Protein AF-A0A9E5F360-F1 (afdb_monomer_lite)

Structure (mmCIF, N/CA/C/O backbone):
data_AF-A0A9E5F360-F1
#
_entry.id   AF-A0A9E5F360-F1
#
loop_
_atom_site.group_PDB
_atom_site.id
_atom_site.type_symbol
_atom_site.label_atom_id
_atom_site.label_alt_id
_atom_site.label_comp_id
_atom_site.label_asym_id
_atom_site.label_entity_id
_atom_site.label_seq_id
_atom_site.pdbx_PDB_ins_code
_atom_site.Cartn_x
_atom_site.Cartn_y
_atom_site.Cartn_z
_atom_site.occupancy
_atom_site.B_iso_or_equiv
_atom_site.auth_seq_id
_atom_site.auth_comp_id
_atom_site.auth_asym_id
_atom_site.auth_atom_id
_atom_site.pdbx_PDB_model_num
ATOM 1 N N . MET A 1 1 ? 23.341 40.667 51.340 1.00 39.19 1 MET A N 1
ATOM 2 C CA . MET A 1 1 ? 24.262 41.807 51.520 1.00 39.19 1 MET A CA 1
ATOM 3 C C . MET A 1 1 ? 25.641 41.188 51.685 1.00 39.19 1 MET A C 1
ATOM 5 O O . MET A 1 1 ? 25.737 40.253 52.463 1.00 39.19 1 MET A O 1
ATOM 9 N N . GLU A 1 2 ? 26.671 41.536 50.922 1.00 36.34 2 GLU A N 1
ATOM 10 C CA . GLU A 1 2 ? 26.809 42.598 49.909 1.00 36.34 2 GLU A CA 1
ATOM 11 C C . GLU A 1 2 ? 27.461 42.031 48.633 1.00 36.34 2 GLU A C 1
ATOM 13 O O . GLU A 1 2 ? 27.903 40.884 48.618 1.00 36.34 2 GLU A O 1
ATOM 18 N N . GLY A 1 3 ? 27.510 42.817 47.559 1.00 36.62 3 GLY A N 1
ATOM 19 C CA . GLY A 1 3 ? 28.262 42.485 46.348 1.00 36.62 3 GLY A CA 1
ATOM 20 C C . GLY A 1 3 ? 28.886 43.745 45.756 1.00 36.62 3 GLY A C 1
ATOM 21 O O . GLY A 1 3 ? 28.303 44.820 45.869 1.00 36.62 3 GLY A O 1
ATOM 22 N N . LEU A 1 4 ? 30.057 43.612 45.131 1.00 38.16 4 LEU A N 1
ATOM 23 C CA . LEU A 1 4 ? 30.760 44.680 44.409 1.00 38.16 4 LEU A CA 1
ATOM 24 C C . LEU A 1 4 ? 31.548 44.086 43.224 1.00 38.16 4 LEU A C 1
ATOM 26 O O . LEU A 1 4 ? 31.690 42.869 43.117 1.00 38.16 4 LEU A O 1
ATOM 30 N N . CYS A 1 5 ? 31.973 44.932 42.282 1.00 35.75 5 CYS A N 1
ATOM 31 C CA . CYS A 1 5 ? 32.351 44.532 40.919 1.00 35.75 5 CYS A CA 1
ATOM 32 C C . CYS A 1 5 ? 33.451 45.449 40.325 1.00 35.75 5 CYS A C 1
ATOM 34 O O . CYS A 1 5 ? 33.733 46.485 40.921 1.00 35.75 5 CYS A O 1
ATOM 36 N N . HIS A 1 6 ? 33.967 45.112 39.123 1.00 36.78 6 HIS A N 1
ATOM 37 C CA . HIS A 1 6 ? 34.992 45.848 38.330 1.00 36.78 6 HIS A CA 1
ATOM 38 C C . HIS A 1 6 ? 36.409 45.832 38.982 1.00 36.78 6 HIS A C 1
ATOM 40 O O . HIS A 1 6 ? 36.509 45.617 40.182 1.00 36.78 6 HIS A O 1
ATOM 46 N N . GLU A 1 7 ? 37.581 46.012 38.341 1.00 38.59 7 GLU A N 1
ATOM 47 C CA . GLU A 1 7 ? 38.101 46.013 36.942 1.00 38.59 7 GLU A CA 1
ATOM 48 C C . GLU A 1 7 ? 39.662 45.797 37.014 1.00 38.59 7 GLU A C 1
ATOM 50 O O . GLU A 1 7 ? 40.136 45.467 38.097 1.00 38.59 7 GLU A O 1
ATOM 55 N N . ARG A 1 8 ? 40.587 45.905 36.028 1.00 36.78 8 ARG A N 1
ATOM 56 C CA . ARG A 1 8 ? 40.686 46.404 34.624 1.00 36.78 8 ARG A CA 1
ATOM 57 C C . ARG A 1 8 ? 41.775 45.597 33.850 1.00 36.78 8 ARG A C 1
ATOM 59 O O . ARG A 1 8 ? 42.558 44.877 34.458 1.00 36.78 8 ARG A O 1
ATOM 66 N N . VAL A 1 9 ? 41.878 45.754 32.522 1.00 43.94 9 VAL A N 1
ATOM 67 C CA . VAL A 1 9 ? 42.883 45.123 31.614 1.00 43.94 9 VAL A CA 1
ATOM 68 C C . VAL A 1 9 ? 44.170 45.961 31.425 1.00 43.94 9 VAL A C 1
ATOM 70 O O . VAL A 1 9 ? 44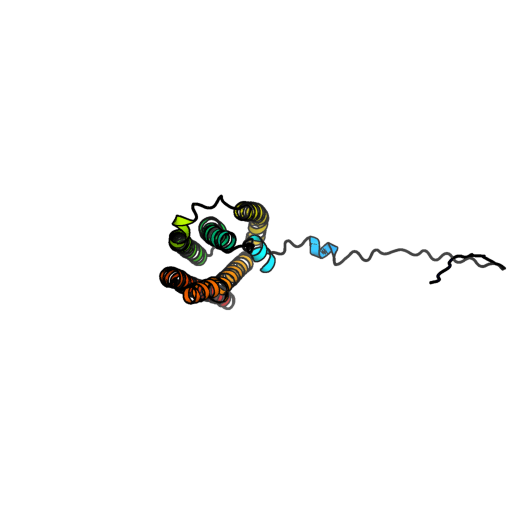.072 47.183 31.339 1.00 43.94 9 VAL A O 1
ATOM 73 N N . VAL A 1 10 ? 45.346 45.329 31.212 1.00 35.81 10 VAL A N 1
ATOM 74 C CA . VAL A 1 10 ? 46.569 45.944 30.607 1.00 35.81 10 VAL A CA 1
ATOM 75 C C . VAL A 1 10 ? 47.311 44.946 29.667 1.00 35.81 10 VAL A C 1
ATOM 77 O O . VAL A 1 10 ? 47.083 43.743 29.752 1.00 35.81 10 VAL A O 1
ATOM 80 N N . ARG A 1 11 ? 48.164 45.433 28.739 1.00 42.78 11 ARG A N 1
ATOM 81 C CA . ARG A 1 11 ? 48.895 44.697 27.660 1.00 42.78 11 ARG A CA 1
ATOM 82 C C . ARG A 1 11 ? 50.438 44.863 27.754 1.00 42.78 11 ARG A C 1
ATOM 84 O O . ARG A 1 11 ? 50.879 45.821 28.381 1.00 42.78 11 ARG A O 1
ATOM 91 N N . GLY A 1 12 ? 51.251 44.057 27.040 1.00 29.92 12 GLY A N 1
ATOM 92 C CA . GLY A 1 12 ? 52.718 44.263 26.891 1.00 29.92 12 GLY A CA 1
ATOM 93 C C . GLY A 1 12 ? 53.439 43.364 25.849 1.00 29.92 12 GLY A C 1
ATOM 94 O O . GLY A 1 12 ? 52.905 42.326 25.481 1.00 29.92 12 GLY A O 1
ATOM 95 N N . PHE A 1 13 ? 54.632 43.773 25.371 1.00 32.84 13 PHE A N 1
ATOM 96 C CA . PHE A 1 13 ? 55.455 43.191 24.266 1.00 32.84 13 PHE A CA 1
ATOM 97 C C . PHE A 1 13 ? 56.987 43.328 24.596 1.00 32.84 13 PHE A C 1
ATOM 99 O O . PHE A 1 13 ? 57.283 43.829 25.676 1.00 32.84 13 PHE A O 1
ATOM 106 N N . TYR A 1 14 ? 58.040 42.962 23.822 1.00 30.91 14 TYR A N 1
ATOM 107 C CA . TYR A 1 14 ? 58.253 42.689 22.373 1.00 30.91 14 TYR A CA 1
ATOM 108 C C . TYR A 1 14 ? 59.604 41.922 22.101 1.00 30.91 14 TYR A C 1
ATOM 110 O O . TYR A 1 14 ? 60.074 41.222 22.987 1.00 30.91 14 TYR A O 1
ATOM 118 N N . PHE A 1 15 ? 60.250 42.148 20.929 1.00 28.70 15 PHE A N 1
ATOM 119 C CA . PHE A 1 15 ? 61.582 41.712 20.389 1.00 28.70 15 PHE A CA 1
ATOM 120 C C . PHE A 1 15 ? 61.615 40.384 19.574 1.00 28.70 15 PHE A C 1
ATOM 122 O O . PHE A 1 15 ? 61.185 39.360 20.080 1.00 28.70 15 PHE A O 1
ATOM 129 N N . LYS A 1 16 ? 61.904 40.357 18.245 1.00 29.70 16 LYS A N 1
ATOM 130 C CA . LYS A 1 16 ? 63.161 40.566 17.434 1.00 29.70 16 LYS A CA 1
ATOM 131 C C . LYS A 1 16 ? 64.112 39.332 17.469 1.00 29.70 16 LYS A C 1
ATOM 133 O O . LYS A 1 16 ? 64.314 38.814 18.552 1.00 29.70 16 LYS A O 1
ATOM 138 N N . THR A 1 17 ? 64.725 38.807 16.383 1.00 33.19 17 THR A N 1
ATOM 139 C CA . THR A 1 17 ? 65.144 39.369 15.061 1.00 33.19 17 THR A CA 1
ATOM 140 C C . THR A 1 17 ? 65.183 38.376 13.857 1.00 33.19 17 THR A C 1
ATOM 142 O O . THR A 1 17 ? 65.598 37.240 14.025 1.00 33.19 17 THR A O 1
ATOM 145 N N . ASN A 1 18 ? 64.929 38.898 12.641 1.00 30.73 18 ASN A N 1
ATOM 146 C CA . ASN A 1 18 ? 65.530 38.633 11.301 1.00 30.73 18 ASN A CA 1
ATOM 147 C C . ASN A 1 18 ? 65.770 37.229 10.656 1.00 30.73 18 ASN A C 1
ATOM 149 O O . ASN A 1 18 ? 66.653 36.485 11.060 1.00 30.73 18 ASN A O 1
ATOM 153 N N . LEU A 1 19 ? 65.198 37.111 9.437 1.00 30.98 19 LEU A N 1
ATOM 154 C CA . LEU A 1 19 ? 65.787 36.648 8.150 1.00 30.98 19 LEU A CA 1
ATOM 155 C C . LEU A 1 19 ? 66.011 35.140 7.860 1.00 30.98 19 LEU A C 1
ATOM 157 O O . LEU A 1 19 ? 67.013 34.571 8.269 1.00 30.98 19 LEU A O 1
ATOM 161 N N . TYR A 1 20 ? 65.187 34.575 6.961 1.00 29.77 20 TYR A N 1
ATOM 162 C CA . TYR A 1 20 ? 65.602 34.010 5.653 1.00 29.77 20 TYR A CA 1
ATOM 163 C C . TYR A 1 20 ? 64.377 33.838 4.725 1.00 29.77 20 TYR A C 1
ATOM 165 O O . TYR A 1 20 ? 63.241 33.832 5.194 1.00 29.77 20 TYR A O 1
ATOM 173 N N . PHE A 1 21 ? 64.595 33.761 3.407 1.00 28.66 21 PHE A N 1
ATOM 174 C CA . PHE A 1 21 ? 63.542 33.734 2.377 1.00 28.66 21 PHE A CA 1
ATOM 175 C C . PHE A 1 21 ? 63.384 32.313 1.809 1.00 28.66 21 PHE A C 1
ATOM 177 O O . PHE A 1 21 ? 64.343 31.780 1.255 1.00 28.66 21 PHE A O 1
ATOM 184 N N . ILE A 1 22 ? 62.191 31.718 1.895 1.00 29.53 22 ILE A N 1
ATOM 185 C CA . ILE A 1 22 ? 61.806 30.536 1.103 1.00 29.53 22 ILE A CA 1
ATOM 186 C C . ILE A 1 22 ? 60.369 30.742 0.626 1.00 29.53 22 ILE A C 1
ATOM 188 O O . ILE A 1 22 ? 59.465 30.928 1.439 1.00 29.53 22 ILE A O 1
ATOM 192 N N . VAL A 1 23 ? 60.159 30.703 -0.689 1.00 31.09 23 VAL A N 1
ATOM 193 C CA . VAL A 1 23 ? 58.823 30.705 -1.293 1.00 31.09 23 VAL A CA 1
ATOM 194 C C . VAL A 1 23 ? 58.418 29.253 -1.520 1.00 31.09 23 VAL A C 1
ATOM 196 O O . VAL A 1 23 ? 58.968 28.596 -2.399 1.00 31.09 23 VAL A O 1
ATOM 199 N N . PHE A 1 24 ? 57.467 28.754 -0.731 1.00 28.64 24 PHE A N 1
ATOM 200 C CA . PHE A 1 24 ? 56.741 27.529 -1.061 1.00 28.64 24 PHE A CA 1
ATOM 201 C C . PHE A 1 24 ? 55.393 27.908 -1.666 1.00 28.64 24 PHE A C 1
ATOM 203 O O . PHE A 1 24 ? 54.522 28.456 -0.992 1.00 28.64 24 PHE A O 1
ATOM 210 N N . GLU A 1 25 ? 55.241 27.623 -2.955 1.00 31.97 25 GLU A N 1
ATOM 211 C CA . GLU A 1 25 ? 53.995 27.799 -3.689 1.00 31.97 25 GLU A CA 1
ATOM 212 C C . GLU A 1 25 ? 52.998 26.718 -3.253 1.00 31.97 25 GLU A C 1
ATOM 214 O O . GLU A 1 25 ? 53.001 25.593 -3.755 1.00 31.97 25 GLU A O 1
ATOM 219 N N . VAL A 1 26 ? 52.157 27.046 -2.267 1.00 32.16 26 VAL A N 1
ATOM 220 C CA . VAL A 1 26 ? 51.068 26.168 -1.821 1.00 32.16 26 VAL A CA 1
ATOM 221 C C . VAL A 1 26 ? 49.987 26.155 -2.899 1.00 32.16 26 VAL A C 1
ATOM 223 O O . VAL A 1 26 ? 49.004 26.892 -2.840 1.00 32.16 26 VAL A O 1
ATOM 226 N N . SER A 1 27 ? 50.181 25.292 -3.895 1.00 30.95 27 SER A N 1
ATOM 227 C CA . SER A 1 27 ? 49.134 24.893 -4.830 1.00 30.95 27 SER A CA 1
ATOM 228 C C . SER A 1 27 ? 48.023 24.195 -4.049 1.00 30.95 27 SER A C 1
ATOM 230 O O . SER A 1 27 ? 48.107 23.001 -3.759 1.00 30.95 27 SER A O 1
ATOM 232 N N . ILE A 1 28 ? 46.983 24.949 -3.688 1.00 35.75 28 ILE A N 1
ATOM 233 C CA . ILE A 1 28 ? 45.750 24.391 -3.137 1.00 35.75 28 ILE A CA 1
ATOM 234 C C . ILE A 1 28 ? 45.084 23.596 -4.260 1.00 35.75 28 ILE A C 1
ATOM 236 O O . ILE A 1 28 ? 44.380 24.156 -5.097 1.00 35.75 28 ILE A O 1
ATOM 240 N N . ILE A 1 29 ? 45.315 22.284 -4.276 1.00 37.38 29 ILE A N 1
ATOM 241 C CA . ILE A 1 29 ? 44.468 21.344 -5.006 1.00 37.38 29 ILE A CA 1
ATOM 242 C C . ILE A 1 29 ? 43.157 21.267 -4.211 1.00 37.38 29 ILE A C 1
ATOM 244 O O . ILE A 1 29 ? 43.184 20.783 -3.077 1.00 37.38 29 ILE A O 1
ATOM 248 N N . PRO A 1 30 ? 42.019 21.759 -4.731 1.00 38.31 30 PRO A N 1
ATOM 249 C CA . PRO A 1 30 ? 40.758 21.649 -4.015 1.00 38.31 30 PRO A CA 1
ATOM 250 C C . PRO A 1 30 ? 40.324 20.180 -3.972 1.00 38.31 30 PRO A C 1
ATOM 252 O O . PRO A 1 30 ? 40.278 19.510 -5.006 1.00 38.31 30 PRO A O 1
ATOM 255 N N . GLU A 1 31 ? 39.960 19.685 -2.788 1.00 40.00 31 GLU A N 1
ATOM 256 C CA . GLU A 1 31 ? 39.485 18.312 -2.549 1.00 40.00 31 GLU A CA 1
ATOM 257 C C . GLU A 1 31 ? 38.049 18.117 -3.091 1.00 40.00 31 GLU A C 1
ATOM 259 O O . GLU A 1 31 ? 37.073 17.912 -2.374 1.00 40.00 31 GLU A O 1
ATOM 264 N N . SER A 1 32 ? 37.924 18.249 -4.411 1.00 45.56 32 SER A N 1
ATOM 265 C CA . SER A 1 32 ? 36.682 18.432 -5.170 1.00 45.56 32 SER A CA 1
ATOM 266 C C . SER A 1 32 ? 36.615 17.424 -6.317 1.00 45.56 32 SER A C 1
ATOM 268 O O . SER A 1 32 ? 36.662 17.759 -7.496 1.00 45.56 32 SER A O 1
ATOM 270 N N . SER A 1 33 ? 36.588 16.128 -5.981 1.00 47.94 33 SER A N 1
ATOM 271 C CA . SER A 1 33 ? 36.443 15.096 -7.020 1.00 47.94 33 SER A CA 1
ATOM 272 C C . SER A 1 33 ? 35.592 13.873 -6.668 1.00 47.94 33 SER A C 1
ATOM 274 O O . SER A 1 33 ? 35.412 13.028 -7.536 1.00 47.94 33 SER A O 1
ATOM 276 N N . GLU A 1 34 ? 34.996 13.769 -5.476 1.00 39.81 34 GLU A N 1
ATOM 277 C CA . GLU A 1 34 ? 34.065 12.662 -5.166 1.00 39.81 34 GLU A CA 1
ATOM 278 C C . GLU A 1 34 ? 32.657 13.138 -4.800 1.00 39.81 34 GLU A C 1
ATOM 280 O O . GLU A 1 34 ? 31.696 12.719 -5.446 1.00 39.81 34 GLU A O 1
ATOM 285 N N . LYS A 1 35 ? 32.511 14.078 -3.854 1.00 36.31 35 LYS A N 1
ATOM 286 C CA . LYS A 1 35 ? 31.186 14.594 -3.451 1.00 36.31 35 LYS A CA 1
ATOM 287 C C . LYS A 1 35 ? 30.398 15.199 -4.622 1.00 36.31 35 LYS A C 1
ATOM 289 O O . LYS A 1 35 ? 29.238 14.847 -4.813 1.00 36.31 35 LYS A O 1
ATOM 294 N N . GLU A 1 36 ? 31.034 16.019 -5.459 1.00 35.66 36 GLU A N 1
ATOM 295 C CA . GLU A 1 36 ? 30.383 16.603 -6.645 1.00 35.66 36 GLU A CA 1
ATOM 296 C C . GLU A 1 36 ? 30.087 15.570 -7.744 1.00 35.66 36 GLU A C 1
ATOM 298 O O . GLU A 1 36 ? 29.076 15.687 -8.437 1.00 35.66 36 GLU A O 1
ATOM 303 N N . LYS A 1 37 ? 30.899 14.506 -7.882 1.00 38.88 37 LYS A N 1
ATOM 304 C CA . LYS A 1 37 ? 30.611 13.431 -8.851 1.00 38.88 37 LYS A CA 1
ATOM 305 C C . LYS A 1 37 ? 29.320 12.686 -8.505 1.00 38.88 37 LYS A C 1
ATOM 307 O O . LYS A 1 37 ? 28.631 12.237 -9.419 1.00 38.88 37 LYS A O 1
ATOM 312 N N . ASN A 1 38 ? 28.964 12.578 -7.222 1.00 37.50 38 ASN A N 1
ATOM 313 C CA . ASN A 1 38 ? 27.750 11.869 -6.814 1.00 37.50 38 ASN A CA 1
ATOM 314 C C . ASN A 1 38 ? 26.470 12.728 -6.899 1.00 37.50 38 ASN A C 1
ATOM 316 O O . ASN A 1 38 ? 25.383 12.166 -6.963 1.00 37.50 38 ASN A O 1
ATOM 320 N N . MET A 1 39 ? 26.574 14.061 -7.002 1.00 32.62 39 MET A N 1
ATOM 321 C CA . MET A 1 39 ? 25.417 14.954 -7.222 1.00 32.62 39 MET A CA 1
ATOM 322 C C . MET A 1 39 ? 24.808 14.857 -8.634 1.00 32.62 39 MET A C 1
ATOM 324 O O . MET A 1 39 ? 23.687 15.312 -8.843 1.00 32.62 39 MET A O 1
ATOM 328 N N . ASN A 1 40 ? 25.513 14.253 -9.599 1.00 40.47 40 ASN A N 1
ATOM 329 C CA . ASN A 1 40 ? 25.037 14.075 -10.978 1.00 40.47 40 ASN A CA 1
ATOM 330 C C . ASN A 1 40 ? 24.420 12.692 -11.262 1.00 40.47 40 ASN A C 1
ATOM 332 O O . ASN A 1 40 ? 24.053 12.406 -12.404 1.00 40.47 40 ASN A O 1
ATOM 336 N N . ARG A 1 41 ? 24.267 11.828 -10.249 1.00 44.47 41 ARG A N 1
ATOM 337 C CA . ARG A 1 41 ? 23.498 10.583 -10.375 1.00 44.47 41 ARG A CA 1
ATOM 338 C C . ARG A 1 41 ? 22.066 10.851 -9.914 1.00 44.47 41 ARG A C 1
ATOM 340 O O . ARG A 1 41 ? 21.839 11.162 -8.750 1.00 44.47 41 ARG A O 1
ATOM 347 N N . CYS A 1 42 ? 21.094 10.736 -10.817 1.00 45.19 42 CYS A N 1
ATOM 348 C CA . CYS A 1 42 ? 19.681 10.795 -10.442 1.00 45.19 42 CYS A CA 1
ATOM 349 C C . CYS A 1 42 ? 19.307 9.460 -9.782 1.00 45.19 42 CYS A C 1
ATOM 351 O O . CYS A 1 42 ? 18.874 8.528 -10.449 1.00 45.19 42 CYS A O 1
ATOM 353 N N . GLU A 1 43 ? 19.580 9.321 -8.488 1.00 55.91 43 GLU A N 1
ATOM 354 C CA . GLU A 1 43 ? 19.388 8.067 -7.762 1.00 55.91 43 GLU A CA 1
ATOM 355 C C . GLU A 1 43 ? 18.041 8.069 -7.031 1.00 55.91 43 GLU A C 1
ATOM 357 O O . GLU A 1 43 ? 17.870 8.713 -5.999 1.00 55.91 43 GLU A O 1
ATOM 362 N N . ILE A 1 44 ? 17.062 7.340 -7.577 1.00 59.62 44 ILE A N 1
ATOM 363 C CA . ILE A 1 44 ? 15.808 7.063 -6.871 1.00 59.62 44 ILE A CA 1
ATOM 364 C C . ILE A 1 44 ? 16.085 5.991 -5.807 1.00 59.62 44 ILE A C 1
ATOM 366 O O . ILE A 1 44 ? 16.229 4.803 -6.111 1.00 59.62 44 ILE A O 1
ATOM 370 N N . THR A 1 45 ? 16.159 6.417 -4.546 1.00 69.38 45 THR A N 1
ATOM 371 C CA . THR A 1 45 ? 16.197 5.512 -3.388 1.00 69.38 45 THR A CA 1
ATOM 372 C C . THR A 1 45 ? 14.778 5.128 -2.955 1.00 69.38 45 THR A C 1
ATOM 374 O O . THR A 1 45 ? 13.815 5.815 -3.295 1.00 69.38 45 THR A O 1
ATOM 377 N N . GLU A 1 46 ? 14.627 4.039 -2.195 1.00 70.44 46 GLU A N 1
ATOM 378 C CA . GLU A 1 46 ? 13.316 3.653 -1.643 1.00 70.44 46 GLU A CA 1
ATOM 379 C C . GLU A 1 46 ? 12.788 4.687 -0.645 1.00 70.44 46 GLU A C 1
ATOM 381 O O . GLU A 1 46 ? 11.597 4.971 -0.664 1.00 70.44 46 GLU A O 1
ATOM 386 N N . ASP A 1 47 ? 13.659 5.327 0.142 1.00 65.12 47 ASP A N 1
ATOM 387 C CA . ASP A 1 47 ? 13.270 6.463 0.982 1.00 65.12 47 ASP A CA 1
ATOM 388 C C . ASP A 1 47 ? 12.910 7.705 0.155 1.00 65.12 47 ASP A C 1
ATOM 390 O O . ASP A 1 47 ? 12.012 8.437 0.544 1.00 65.12 47 ASP A O 1
ATOM 394 N N . THR A 1 48 ? 13.530 7.946 -1.006 1.00 62.88 48 THR A N 1
ATOM 395 C CA . THR A 1 48 ? 13.153 9.075 -1.882 1.00 62.88 48 THR A CA 1
ATOM 396 C C . THR A 1 48 ? 11.767 8.879 -2.488 1.00 62.88 48 THR A C 1
ATOM 398 O O . THR A 1 48 ? 11.011 9.842 -2.563 1.00 62.88 48 THR A O 1
ATOM 401 N N . ILE A 1 49 ? 11.422 7.651 -2.898 1.00 63.59 49 ILE A N 1
ATOM 402 C CA . ILE A 1 49 ? 10.045 7.313 -3.277 1.00 63.59 49 ILE A CA 1
ATOM 403 C C . ILE A 1 49 ? 9.157 7.489 -2.039 1.00 63.59 49 ILE A C 1
ATOM 405 O O . ILE A 1 49 ? 8.309 8.371 -2.040 1.00 63.59 49 ILE A O 1
ATOM 409 N N . TYR A 1 50 ? 9.394 6.730 -0.964 1.00 63.75 50 TYR A N 1
ATOM 410 C CA . TYR A 1 50 ? 8.550 6.724 0.237 1.00 63.75 50 TYR A CA 1
ATOM 411 C C . TYR A 1 50 ? 8.289 8.133 0.793 1.00 63.75 50 TYR A C 1
ATOM 413 O O . TYR A 1 50 ? 7.139 8.474 1.009 1.00 63.75 50 TYR A O 1
ATOM 421 N N . GLN A 1 51 ? 9.294 9.003 0.937 1.00 57.25 51 GLN A N 1
ATOM 422 C CA . GLN A 1 51 ? 9.116 10.378 1.442 1.00 57.25 51 GLN A CA 1
ATOM 423 C C . GLN A 1 51 ? 8.302 11.295 0.510 1.00 57.25 51 GLN A C 1
ATOM 425 O O . GLN A 1 51 ? 7.816 12.332 0.951 1.00 57.25 51 GLN A O 1
ATOM 430 N N . CYS A 1 52 ? 8.148 10.938 -0.766 1.00 53.75 52 CYS A N 1
ATOM 431 C CA . CYS A 1 52 ? 7.311 11.678 -1.711 1.00 53.75 52 CYS A CA 1
ATOM 432 C C . CYS A 1 52 ? 5.857 11.170 -1.769 1.00 53.75 52 CYS A C 1
ATOM 434 O O . CYS A 1 52 ? 5.018 11.883 -2.315 1.00 53.75 52 CYS A O 1
ATOM 436 N N . PHE A 1 53 ? 5.566 9.982 -1.221 1.00 50.75 53 PHE A N 1
ATOM 437 C CA . PHE A 1 53 ? 4.213 9.411 -1.132 1.00 50.75 53 PHE A CA 1
ATOM 438 C C . PHE A 1 53 ? 3.666 9.442 0.311 1.00 50.75 53 PHE A C 1
ATOM 440 O O . PHE A 1 53 ? 2.553 9.899 0.541 1.00 50.75 53 PHE A O 1
ATOM 447 N N . ALA A 1 54 ? 4.484 9.103 1.310 1.00 48.06 54 ALA A N 1
ATOM 448 C CA . ALA A 1 54 ? 4.161 9.115 2.740 1.00 48.06 54 ALA A CA 1
ATOM 449 C C . ALA A 1 54 ? 4.173 10.529 3.368 1.00 48.06 54 ALA A C 1
ATOM 451 O O . ALA A 1 54 ? 4.695 10.731 4.465 1.00 48.06 54 ALA A O 1
ATOM 452 N N . ALA A 1 55 ? 3.583 11.515 2.683 1.00 46.34 55 ALA A N 1
ATOM 453 C CA . ALA A 1 55 ? 3.405 12.883 3.186 1.00 46.34 55 ALA A CA 1
ATOM 454 C C . ALA A 1 55 ? 2.392 12.982 4.353 1.00 46.34 55 ALA A C 1
ATOM 456 O O . ALA A 1 55 ? 2.230 14.048 4.943 1.00 46.34 55 ALA A O 1
ATOM 457 N N . ALA A 1 56 ? 1.736 11.868 4.696 1.00 44.28 56 ALA A N 1
ATOM 458 C CA . ALA A 1 56 ? 0.817 11.705 5.816 1.00 44.28 56 ALA A CA 1
ATOM 459 C C . ALA A 1 56 ? 1.433 12.149 7.155 1.00 44.28 56 ALA A C 1
ATOM 461 O O . ALA A 1 56 ? 2.249 11.439 7.755 1.00 44.28 56 ALA A O 1
ATOM 462 N N . SER A 1 57 ? 1.018 13.317 7.647 1.00 39.56 57 SER A N 1
ATOM 463 C CA . SER A 1 57 ? 1.458 13.843 8.938 1.00 39.56 57 SER A CA 1
ATOM 464 C C . SER A 1 57 ? 0.473 13.492 10.061 1.00 39.56 57 SER A C 1
ATOM 466 O O . SER A 1 57 ? -0.740 13.391 9.858 1.00 39.56 57 SER A O 1
ATOM 468 N N . SER A 1 58 ? 1.001 13.281 11.269 1.00 36.16 58 SER A N 1
ATOM 469 C CA . SER A 1 58 ? 0.195 13.069 12.472 1.00 36.16 58 SER A CA 1
ATOM 470 C C . SER A 1 58 ? -0.333 14.407 12.997 1.00 36.16 58 SER A C 1
ATOM 472 O O . SER A 1 58 ? 0.454 15.254 13.433 1.00 36.16 58 SER A O 1
ATOM 474 N N . GLY A 1 59 ? -1.657 14.576 12.979 1.00 41.09 59 GLY A N 1
ATOM 475 C CA . GLY A 1 59 ? -2.348 15.724 13.568 1.00 41.09 59 GLY A CA 1
ATOM 476 C C . GLY A 1 59 ? -2.145 15.851 15.084 1.00 41.09 59 GLY A C 1
ATOM 477 O O . GLY A 1 59 ? -1.623 14.952 15.744 1.00 41.09 59 GLY A O 1
ATOM 478 N N . LYS A 1 60 ? -2.565 16.983 15.660 1.00 40.03 60 LYS A N 1
ATOM 479 C CA . LYS A 1 60 ? -2.469 17.254 17.109 1.00 40.03 60 LYS A CA 1
ATOM 480 C C . LYS A 1 60 ? -3.695 16.762 17.884 1.00 40.03 60 LYS A C 1
ATOM 482 O O . LYS A 1 60 ? -3.681 16.769 19.113 1.00 40.03 60 LYS A O 1
ATOM 487 N N . THR A 1 61 ? -4.751 16.364 17.180 1.00 41.12 61 THR A N 1
ATOM 488 C CA . THR A 1 61 ? -6.043 15.927 17.718 1.00 41.12 61 THR A CA 1
ATOM 489 C C . THR A 1 61 ? -6.599 14.756 16.907 1.00 41.12 61 THR A C 1
ATOM 491 O O . THR A 1 61 ? -6.344 14.658 15.709 1.00 41.12 61 THR A O 1
ATOM 494 N N . GLN A 1 62 ? -7.417 13.900 17.532 1.00 42.16 62 GLN A N 1
ATOM 495 C CA . GLN A 1 62 ? -8.027 12.727 16.882 1.00 42.16 62 GLN A CA 1
ATOM 496 C C . GLN A 1 62 ? -8.760 13.064 15.567 1.00 42.16 62 GLN A C 1
ATOM 498 O O . GLN A 1 62 ? -8.688 12.283 14.625 1.00 42.16 62 GLN A O 1
ATOM 503 N N . GLY A 1 63 ? -9.421 14.227 15.469 1.00 38.88 63 GLY A N 1
ATOM 504 C CA . GLY A 1 63 ? -10.125 14.663 14.253 1.00 38.88 63 GLY A CA 1
ATOM 505 C C . GLY A 1 63 ? -9.198 15.075 13.099 1.00 38.88 63 GLY A C 1
ATOM 506 O O . GLY A 1 63 ? -9.502 14.816 11.934 1.00 38.88 63 GLY A O 1
ATOM 507 N N . GLU A 1 64 ? -8.036 15.660 13.406 1.00 47.94 64 GLU A N 1
ATOM 508 C CA . GLU A 1 64 ? -6.987 15.920 12.409 1.00 47.94 64 GLU A CA 1
ATOM 509 C C . GLU A 1 64 ? -6.345 14.602 11.945 1.00 47.94 64 GLU A C 1
ATOM 511 O O . GLU A 1 64 ? -6.066 14.440 10.760 1.00 47.94 64 GLU A O 1
ATOM 516 N N . THR A 1 65 ? -6.168 13.626 12.844 1.00 50.66 65 THR A N 1
ATOM 517 C CA . THR A 1 65 ? -5.651 12.295 12.485 1.00 50.66 65 THR A CA 1
ATOM 518 C C . THR A 1 65 ? -6.651 11.507 11.628 1.00 50.66 65 THR A C 1
ATOM 520 O O . THR A 1 65 ? -6.274 10.980 10.588 1.00 50.66 65 THR A O 1
ATOM 523 N N . ALA A 1 66 ? -7.938 11.506 11.995 1.00 47.91 66 ALA A N 1
ATOM 524 C CA . ALA A 1 66 ? -9.038 10.924 11.216 1.00 47.91 66 ALA A CA 1
ATOM 525 C C . ALA A 1 66 ? -9.147 11.516 9.798 1.00 47.91 66 ALA A C 1
ATOM 527 O O . ALA A 1 66 ? -9.346 10.789 8.824 1.00 47.91 66 ALA A O 1
ATOM 528 N N . THR A 1 67 ? -8.971 12.837 9.684 1.00 52.53 67 THR A N 1
ATOM 529 C CA . THR A 1 67 ? -8.874 13.539 8.395 1.00 52.53 67 THR A CA 1
ATOM 530 C C . THR A 1 67 ? -7.682 13.034 7.582 1.00 52.53 67 THR A C 1
ATOM 532 O O . THR A 1 67 ? -7.844 12.725 6.404 1.00 52.53 67 THR A O 1
ATOM 535 N N . SER A 1 68 ? -6.513 12.905 8.220 1.00 62.22 68 SER A N 1
ATOM 536 C CA . SER A 1 68 ? -5.275 12.435 7.587 1.00 62.22 68 SER A CA 1
ATOM 537 C C . SER A 1 68 ? -5.460 11.065 6.921 1.00 62.22 68 SER A C 1
ATOM 539 O O . SER A 1 68 ? -5.083 10.915 5.766 1.00 62.22 68 SER A O 1
ATOM 541 N N . PHE A 1 69 ? -6.124 10.096 7.567 1.00 64.94 69 PHE A N 1
ATOM 542 C CA . PHE A 1 69 ? -6.318 8.763 6.971 1.00 64.94 69 PHE A CA 1
ATOM 543 C C . PHE A 1 69 ? -7.232 8.761 5.749 1.00 64.94 69 PHE A C 1
ATOM 545 O O . PHE A 1 69 ? -6.890 8.149 4.748 1.00 64.94 69 PHE A O 1
ATOM 552 N N . VAL A 1 70 ? -8.358 9.479 5.768 1.00 64.38 70 VAL A N 1
ATOM 553 C CA . VAL A 1 70 ? -9.222 9.548 4.575 1.00 64.38 70 VAL A CA 1
ATOM 554 C C . VAL A 1 70 ? -8.506 10.249 3.411 1.00 64.38 70 VAL A C 1
ATOM 556 O O . VAL A 1 70 ? -8.664 9.819 2.269 1.00 64.38 70 VAL A O 1
ATOM 559 N N . ASP A 1 71 ? -7.698 11.279 3.684 1.00 66.62 71 ASP A N 1
ATOM 560 C CA . ASP A 1 71 ? -6.861 11.932 2.667 1.00 66.62 71 ASP A CA 1
ATOM 561 C C . ASP A 1 71 ? -5.700 11.020 2.192 1.00 66.62 71 ASP A C 1
ATOM 563 O O . ASP A 1 71 ? -5.323 11.105 1.023 1.00 66.62 71 ASP A O 1
ATOM 567 N N . VAL A 1 72 ? -5.181 10.107 3.031 1.00 73.50 72 VAL A N 1
ATOM 568 C CA . VAL A 1 72 ? -4.218 9.050 2.643 1.00 73.50 72 VAL A CA 1
ATOM 569 C C . VAL A 1 72 ? -4.872 8.014 1.740 1.00 73.50 72 VAL A C 1
ATOM 571 O O . VAL A 1 72 ? -4.421 7.856 0.613 1.00 73.50 72 VAL A O 1
ATOM 574 N N . GLU A 1 73 ? -5.978 7.392 2.150 1.00 79.38 73 GLU A N 1
ATOM 575 C CA . GLU A 1 73 ? -6.703 6.423 1.315 1.00 79.38 73 GLU A CA 1
ATOM 576 C C . GLU A 1 73 ? -7.056 7.010 -0.063 1.00 79.38 73 GLU A C 1
ATOM 578 O O . GLU A 1 73 ? -6.958 6.344 -1.098 1.00 79.38 73 GLU A O 1
ATOM 583 N N . GLU A 1 74 ? -7.449 8.291 -0.106 1.00 76.00 74 GLU A N 1
ATOM 584 C CA . GLU A 1 74 ? -7.689 9.014 -1.358 1.00 76.00 74 GLU A CA 1
ATOM 585 C C . GLU A 1 74 ? -6.417 9.329 -2.144 1.00 76.00 74 GLU A C 1
ATOM 587 O O . GLU A 1 74 ? -6.444 9.259 -3.374 1.00 76.00 74 GLU A O 1
ATOM 592 N N . TYR A 1 75 ? -5.299 9.620 -1.486 1.00 77.50 75 TYR A N 1
ATOM 593 C CA . TYR A 1 75 ? -4.005 9.747 -2.149 1.00 77.50 75 TYR A CA 1
ATOM 594 C C . TYR A 1 75 ? -3.542 8.420 -2.770 1.00 77.50 75 TYR A C 1
ATOM 596 O O . TYR A 1 75 ? -3.071 8.394 -3.910 1.00 77.50 75 TYR A O 1
ATOM 604 N N . GLU A 1 76 ? -3.731 7.306 -2.074 1.00 83.25 76 GLU A N 1
ATOM 605 C CA . GLU A 1 76 ? -3.302 5.981 -2.512 1.00 83.25 76 GLU A CA 1
ATOM 606 C C . GLU A 1 76 ? -4.141 5.521 -3.724 1.00 83.25 76 GLU A C 1
ATOM 608 O O . GLU A 1 76 ? -3.573 5.195 -4.777 1.00 83.25 76 GLU A O 1
ATOM 613 N N . ASN A 1 77 ? -5.483 5.633 -3.658 1.00 82.12 77 ASN A N 1
ATOM 614 C CA . ASN A 1 77 ? -6.356 5.260 -4.784 1.00 82.12 77 ASN A CA 1
ATOM 615 C C . ASN A 1 77 ? -6.342 6.225 -5.977 1.00 82.12 77 ASN A C 1
ATOM 617 O O . ASN A 1 77 ? -6.525 5.781 -7.115 1.00 82.12 77 ASN A O 1
ATOM 621 N N . GLN A 1 78 ? -6.137 7.530 -5.763 1.00 79.50 78 GLN A N 1
ATOM 622 C CA . GLN A 1 78 ? -6.159 8.516 -6.854 1.00 79.50 78 GLN A CA 1
ATOM 623 C C . GLN A 1 78 ? -4.768 8.821 -7.422 1.00 79.50 78 GLN A C 1
ATOM 625 O O . GLN A 1 78 ? -4.683 9.310 -8.553 1.00 79.50 78 GLN A O 1
ATOM 630 N N . VAL A 1 79 ? -3.689 8.557 -6.672 1.00 81.38 79 VAL A N 1
ATOM 631 C CA . VAL A 1 79 ? -2.349 9.071 -6.990 1.00 81.38 79 VAL A CA 1
ATOM 632 C C . VAL A 1 79 ? -1.250 8.007 -6.924 1.00 81.38 79 VAL A C 1
ATOM 634 O O . VAL A 1 79 ? -0.659 7.730 -7.971 1.00 81.38 79 VAL A O 1
ATOM 637 N N . MET A 1 80 ? -0.963 7.401 -5.761 1.00 85.62 80 MET A N 1
ATOM 638 C CA . MET A 1 80 ? 0.203 6.507 -5.621 1.00 85.62 80 MET A CA 1
ATOM 639 C C . MET A 1 80 ? 0.094 5.278 -6.521 1.00 85.62 80 MET A C 1
ATOM 641 O O . MET A 1 80 ? 0.921 5.076 -7.416 1.00 85.62 80 MET A O 1
ATOM 645 N N . TYR A 1 81 ? -0.943 4.469 -6.324 1.00 92.56 81 TYR A N 1
ATOM 646 C CA . TYR A 1 81 ? -1.082 3.214 -7.046 1.00 92.56 81 TYR A CA 1
ATOM 647 C C . TYR A 1 81 ? -1.401 3.382 -8.544 1.00 92.56 81 TYR A C 1
ATOM 649 O O . TYR A 1 81 ? -0.836 2.638 -9.358 1.00 92.56 81 TYR A O 1
ATOM 657 N N . PRO A 1 82 ? -2.174 4.396 -8.983 1.00 91.88 82 PRO A N 1
ATOM 658 C CA . PRO A 1 82 ? -2.252 4.762 -10.398 1.00 91.88 82 PRO A CA 1
ATOM 659 C C . PRO A 1 82 ? -0.897 5.142 -11.028 1.00 91.88 82 PRO A C 1
ATOM 661 O O . PRO A 1 82 ? -0.616 4.729 -12.157 1.00 91.88 82 PRO A O 1
ATOM 664 N N . GLU A 1 83 ? -0.025 5.870 -10.321 1.00 88.38 83 GLU A N 1
ATOM 665 C CA . GLU A 1 83 ? 1.310 6.246 -10.816 1.00 88.38 83 GLU A CA 1
ATOM 666 C C . GLU A 1 83 ? 2.273 5.040 -10.837 1.00 88.38 83 GLU A C 1
ATOM 668 O O . GLU A 1 83 ? 2.965 4.825 -11.838 1.00 88.38 83 GLU A O 1
ATOM 673 N N . PHE A 1 84 ? 2.265 4.183 -9.810 1.00 92.69 84 PHE A N 1
ATOM 674 C CA . PHE A 1 84 ? 3.016 2.918 -9.814 1.00 92.69 84 PHE A CA 1
ATOM 675 C C . PHE A 1 84 ? 2.548 1.983 -10.942 1.00 92.69 84 PHE A C 1
ATOM 677 O O . PHE A 1 84 ? 3.373 1.380 -11.639 1.00 92.69 84 PHE A O 1
ATOM 684 N N . SER A 1 85 ? 1.238 1.924 -11.215 1.00 95.06 85 SER A N 1
ATOM 685 C CA . SER A 1 85 ? 0.693 1.233 -12.390 1.00 95.06 85 SER A CA 1
ATOM 686 C C . SER A 1 85 ? 1.202 1.847 -13.695 1.00 95.06 85 SER A C 1
ATOM 688 O O . SER A 1 85 ? 1.654 1.118 -14.583 1.00 95.06 85 SER A O 1
ATOM 690 N N . ARG A 1 86 ? 1.216 3.183 -13.814 1.00 93.25 86 ARG A N 1
ATOM 691 C CA . ARG A 1 86 ? 1.763 3.899 -14.980 1.00 93.25 86 ARG A CA 1
ATOM 692 C C . ARG A 1 86 ? 3.225 3.527 -15.238 1.00 93.25 86 ARG A C 1
ATOM 694 O O . ARG A 1 86 ? 3.589 3.303 -16.398 1.00 93.25 86 ARG A O 1
ATOM 701 N N . TRP A 1 87 ? 4.052 3.442 -14.194 1.00 91.19 87 TRP A N 1
ATOM 702 C CA . TRP A 1 87 ? 5.442 2.987 -14.309 1.00 91.19 87 TRP A CA 1
ATOM 703 C C . TRP A 1 87 ? 5.496 1.528 -14.762 1.00 91.19 87 TRP A C 1
ATOM 705 O O . TRP A 1 87 ? 6.149 1.229 -15.760 1.00 91.19 87 TRP A O 1
ATOM 715 N N . ALA A 1 88 ? 4.754 0.630 -14.109 1.00 94.62 88 ALA A N 1
ATOM 716 C CA . ALA A 1 88 ? 4.750 -0.794 -14.441 1.00 94.62 88 ALA A CA 1
ATOM 717 C C . ALA A 1 88 ? 4.280 -1.070 -15.885 1.00 94.62 88 ALA A C 1
ATOM 719 O O . ALA A 1 88 ? 4.865 -1.922 -16.555 1.00 94.62 88 ALA A O 1
ATOM 720 N N . ARG A 1 89 ? 3.309 -0.311 -16.425 1.00 94.75 89 ARG A N 1
ATOM 721 C CA . ARG A 1 89 ? 2.913 -0.407 -17.849 1.00 94.75 89 ARG A CA 1
ATOM 722 C C . ARG A 1 89 ? 4.022 0.061 -18.785 1.00 94.75 89 ARG A C 1
ATOM 724 O O . ARG A 1 89 ? 4.353 -0.669 -19.716 1.00 94.75 89 ARG A O 1
ATOM 731 N N . LYS A 1 90 ? 4.618 1.236 -18.540 1.00 93.06 90 LYS A N 1
ATOM 732 C CA . LYS A 1 90 ? 5.731 1.756 -19.360 1.00 93.06 90 LYS A CA 1
ATOM 733 C C . LYS A 1 90 ? 6.969 0.845 -19.325 1.00 93.06 90 LYS A C 1
ATOM 735 O O . LYS A 1 90 ? 7.655 0.736 -20.332 1.00 93.06 90 LYS A O 1
ATOM 740 N N . ALA A 1 91 ? 7.220 0.175 -18.201 1.00 91.50 91 ALA A N 1
ATOM 741 C CA . ALA A 1 91 ? 8.321 -0.769 -18.013 1.00 91.50 91 ALA A CA 1
ATOM 742 C C . ALA A 1 91 ? 8.054 -2.192 -18.549 1.00 91.50 91 ALA A C 1
ATOM 744 O O . ALA A 1 91 ? 8.931 -3.045 -18.450 1.00 91.50 91 ALA A O 1
ATOM 745 N N . GLY A 1 92 ? 6.871 -2.471 -19.113 1.00 94.56 92 GLY A N 1
ATOM 746 C CA . GLY A 1 92 ? 6.554 -3.775 -19.710 1.00 94.56 92 GLY A CA 1
ATOM 747 C C . GLY A 1 92 ? 6.063 -4.852 -18.732 1.00 94.56 92 GLY A C 1
ATOM 748 O O . GLY A 1 92 ? 6.053 -6.029 -19.086 1.00 94.56 92 GLY A O 1
ATOM 749 N N . TYR A 1 93 ? 5.607 -4.476 -17.532 1.00 96.06 93 TYR A N 1
ATOM 750 C CA . TYR A 1 93 ? 5.095 -5.385 -16.496 1.00 96.06 93 TYR A CA 1
ATOM 751 C C . TYR A 1 93 ? 3.562 -5.264 -16.311 1.00 96.06 93 TYR A C 1
ATOM 753 O O . TYR A 1 93 ? 3.099 -4.814 -15.257 1.00 96.06 93 TYR A O 1
ATOM 761 N N . PRO A 1 94 ? 2.728 -5.675 -17.292 1.00 96.44 94 PRO A N 1
ATOM 762 C CA . PRO A 1 94 ? 1.279 -5.442 -17.263 1.00 96.44 94 PRO A CA 1
ATOM 763 C C . PRO A 1 94 ? 0.582 -6.068 -16.048 1.00 96.44 94 PRO A C 1
ATOM 765 O O . PRO A 1 94 ? -0.253 -5.413 -15.437 1.00 96.44 94 PRO A O 1
ATOM 768 N N . LYS A 1 95 ? 0.992 -7.271 -15.620 1.00 97.38 95 LYS A N 1
ATOM 769 C CA . LYS A 1 95 ? 0.428 -7.940 -14.431 1.00 97.38 95 LYS A CA 1
ATOM 770 C C . LYS A 1 95 ? 0.696 -7.185 -13.123 1.00 97.38 95 LYS A C 1
ATOM 772 O O . LYS A 1 95 ? -0.144 -7.191 -12.233 1.00 97.38 95 LYS A O 1
ATOM 777 N N . ILE A 1 96 ? 1.851 -6.524 -13.006 1.00 98.06 96 ILE A N 1
ATOM 778 C CA . ILE A 1 96 ? 2.186 -5.700 -11.832 1.00 98.06 96 ILE A CA 1
ATOM 779 C C . ILE A 1 96 ? 1.383 -4.391 -11.883 1.00 98.06 96 ILE A C 1
ATOM 781 O O . ILE A 1 96 ? 0.858 -3.941 -10.870 1.00 98.06 96 ILE A O 1
ATOM 785 N N . ALA A 1 97 ? 1.188 -3.826 -13.077 1.00 97.69 97 ALA A N 1
ATOM 786 C CA . ALA A 1 97 ? 0.319 -2.669 -13.269 1.00 97.69 97 ALA A CA 1
ATOM 787 C C . ALA A 1 97 ? -1.173 -2.952 -13.010 1.00 97.69 97 ALA A C 1
ATOM 789 O O . ALA A 1 97 ? -1.913 -2.054 -12.603 1.00 97.69 97 ALA A O 1
ATOM 790 N N . GLU A 1 98 ? -1.627 -4.173 -13.286 1.00 98.00 98 GLU A N 1
ATOM 791 C CA . GLU A 1 98 ? -2.969 -4.657 -12.957 1.00 98.00 98 GLU A CA 1
ATOM 792 C C . GLU A 1 98 ? -3.132 -4.865 -11.451 1.00 98.00 98 GLU A C 1
ATOM 794 O O . GLU A 1 98 ? -4.154 -4.452 -10.915 1.00 98.00 98 GLU A O 1
ATOM 799 N N . LEU A 1 99 ? -2.113 -5.392 -10.759 1.00 98.50 99 LEU A N 1
ATOM 800 C CA . LEU A 1 99 ? -2.113 -5.474 -9.296 1.00 98.50 99 LEU A CA 1
ATOM 801 C C . LEU A 1 99 ? -2.211 -4.085 -8.646 1.00 98.50 99 LEU A C 1
ATOM 803 O O . LEU A 1 99 ? -3.095 -3.881 -7.824 1.00 98.50 99 LEU A O 1
ATOM 807 N N . PHE A 1 100 ? -1.386 -3.115 -9.056 1.00 98.19 100 PHE A N 1
ATOM 808 C CA . PHE A 1 100 ? -1.471 -1.754 -8.508 1.00 98.19 100 PHE A CA 1
ATOM 809 C C . PHE A 1 100 ? -2.857 -1.112 -8.733 1.00 98.19 100 PHE A C 1
ATOM 811 O O . PHE A 1 100 ? -3.389 -0.490 -7.825 1.00 98.19 100 PHE A O 1
ATOM 818 N N . LEU A 1 101 ? -3.501 -1.297 -9.896 1.00 97.00 101 LEU A N 1
ATOM 819 C CA . LEU A 1 101 ? -4.869 -0.779 -10.108 1.00 97.00 101 LEU A CA 1
ATOM 820 C C . LEU A 1 101 ? -5.964 -1.576 -9.389 1.00 97.00 101 LEU A C 1
ATOM 822 O O . LEU A 1 101 ? -7.046 -1.032 -9.180 1.00 97.00 101 LEU A O 1
ATOM 826 N N . LYS A 1 102 ? -5.716 -2.845 -9.049 1.00 97.94 102 LYS A N 1
ATOM 827 C CA . LYS A 1 102 ? -6.614 -3.634 -8.199 1.00 97.94 102 LYS A CA 1
ATOM 828 C C . LYS A 1 102 ? -6.605 -3.067 -6.779 1.00 97.94 102 LYS A C 1
ATOM 830 O O . LYS A 1 102 ? -7.667 -2.731 -6.277 1.00 97.94 102 LYS A O 1
ATOM 835 N N . VAL A 1 103 ? -5.411 -2.893 -6.216 1.00 97.38 103 VAL A N 1
ATOM 836 C CA . VAL A 1 103 ? -5.175 -2.371 -4.861 1.00 97.38 103 VAL A CA 1
ATOM 837 C C . VAL A 1 103 ? -5.709 -0.933 -4.731 1.00 97.38 103 VAL A C 1
ATOM 839 O O . VAL A 1 103 ? -6.610 -0.703 -3.936 1.00 97.38 103 VAL A O 1
ATOM 842 N N . ALA A 1 104 ? -5.437 -0.048 -5.703 1.00 92.12 104 ALA A N 1
ATOM 843 C CA . ALA A 1 104 ? -6.129 1.251 -5.823 1.00 92.12 104 ALA A CA 1
ATOM 844 C C . ALA A 1 104 ? -7.677 1.163 -5.841 1.00 92.12 104 ALA A C 1
ATOM 846 O O . ALA A 1 104 ? -8.377 2.119 -5.515 1.00 92.12 104 ALA A O 1
ATOM 847 N N . GLY A 1 105 ? -8.254 0.044 -6.281 1.00 88.19 105 GLY A N 1
ATOM 848 C CA . GLY A 1 105 ? -9.696 -0.195 -6.229 1.00 88.19 105 GLY A CA 1
ATOM 849 C C . GLY A 1 105 ? -10.218 -0.554 -4.833 1.00 88.19 105 GLY A C 1
ATOM 850 O O . GLY A 1 105 ? -11.407 -0.350 -4.582 1.00 88.19 105 GLY A O 1
ATOM 851 N N . GLU A 1 106 ? -9.354 -1.057 -3.952 1.00 93.25 106 GLU A N 1
ATOM 852 C CA . GLU A 1 106 ? -9.633 -1.498 -2.583 1.00 93.25 106 GLU A CA 1
ATOM 853 C C . GLU A 1 106 ? -9.395 -0.364 -1.557 1.00 93.25 106 GLU A C 1
ATOM 855 O O . GLU A 1 106 ? -10.340 -0.072 -0.825 1.00 93.25 106 GLU A O 1
ATOM 860 N N . GLU A 1 107 ? -8.329 0.447 -1.656 1.00 90.38 107 GLU A N 1
ATOM 861 C CA . GLU A 1 107 ? -8.147 1.713 -0.879 1.00 90.38 107 GLU A CA 1
ATOM 862 C C . GLU A 1 107 ? -9.358 2.647 -1.024 1.00 90.38 107 GLU A C 1
ATOM 864 O O . GLU A 1 107 ? -9.851 3.298 -0.097 1.00 90.38 107 GLU A O 1
ATOM 869 N N . LYS A 1 108 ? -9.937 2.679 -2.230 1.00 83.25 108 LYS A N 1
ATOM 870 C CA . LYS A 1 108 ? -11.155 3.449 -2.495 1.00 83.25 108 LYS A CA 1
ATOM 871 C C . LYS A 1 108 ? -12.358 2.955 -1.683 1.00 83.25 108 LYS A C 1
ATOM 873 O O . LYS A 1 108 ? -13.269 3.736 -1.391 1.00 83.25 108 LYS A O 1
ATOM 878 N N . LEU A 1 109 ? -12.396 1.672 -1.334 1.00 85.06 109 LEU A N 1
ATOM 879 C CA . LEU A 1 109 ? -13.384 1.114 -0.419 1.00 85.06 109 LEU A CA 1
ATOM 880 C C . LEU A 1 109 ? -13.043 1.463 1.032 1.00 85.06 109 LEU A C 1
ATOM 882 O O . LEU A 1 109 ? -13.975 1.767 1.773 1.00 85.06 109 LEU A O 1
ATOM 886 N N . HIS A 1 110 ? -11.768 1.512 1.422 1.00 87.75 110 HIS A N 1
ATOM 887 C CA . HIS A 1 110 ? -11.339 1.886 2.777 1.00 87.75 110 HIS A CA 1
ATOM 888 C C . HIS A 1 110 ? -11.683 3.345 3.070 1.00 87.75 110 HIS A C 1
ATOM 890 O O . HIS A 1 110 ? -12.380 3.614 4.050 1.00 87.75 110 HIS A O 1
ATOM 896 N N . ALA A 1 111 ? -11.390 4.265 2.142 1.00 81.19 111 ALA A N 1
ATOM 897 C CA . ALA A 1 111 ? -11.883 5.644 2.178 1.00 81.19 111 ALA A CA 1
ATOM 898 C C . ALA A 1 111 ? -13.410 5.707 2.390 1.00 81.19 111 ALA A C 1
ATOM 900 O O . ALA A 1 111 ? -13.910 6.555 3.126 1.00 81.19 111 ALA A O 1
ATOM 901 N N . VAL A 1 112 ? -14.177 4.803 1.767 1.00 80.31 112 VAL A N 1
ATOM 902 C CA . VAL A 1 112 ? -15.646 4.708 1.901 1.00 80.31 112 VAL A CA 1
ATOM 903 C C . VAL A 1 112 ? -16.095 4.019 3.200 1.00 80.31 112 VAL A C 1
ATOM 905 O O . VAL A 1 112 ? -17.222 4.251 3.643 1.00 80.31 112 VAL A O 1
ATOM 908 N N . TRP A 1 113 ? -15.267 3.184 3.829 1.00 86.81 113 TRP A N 1
ATOM 909 C CA . TRP A 1 113 ? -15.551 2.566 5.128 1.00 86.81 113 TRP A CA 1
ATOM 910 C C . TRP A 1 113 ? -15.220 3.539 6.266 1.00 86.81 113 TRP A C 1
ATOM 912 O O . TRP A 1 113 ? -16.105 3.838 7.066 1.00 86.81 113 TRP A O 1
ATOM 922 N N . LEU A 1 114 ? -14.022 4.130 6.268 1.00 84.12 114 LEU A N 1
ATOM 923 C CA . LEU A 1 114 ? -13.585 5.148 7.230 1.00 84.12 114 LEU A CA 1
ATOM 924 C C . LEU A 1 114 ? -14.502 6.381 7.215 1.00 84.12 114 LEU A C 1
ATOM 926 O O . LEU A 1 114 ? -14.956 6.821 8.269 1.00 84.12 114 LEU A O 1
ATOM 930 N N . ARG A 1 115 ? -14.906 6.879 6.034 1.00 78.12 115 ARG A N 1
ATOM 931 C CA . ARG A 1 115 ? -15.871 7.996 5.918 1.00 78.12 115 ARG A CA 1
ATOM 932 C C . ARG A 1 115 ? -17.224 7.744 6.589 1.00 78.12 115 ARG A C 1
ATOM 934 O O . ARG A 1 115 ? -17.939 8.712 6.825 1.00 78.12 115 ARG A O 1
ATOM 941 N N . LYS A 1 116 ? -17.609 6.498 6.894 1.00 77.62 116 LYS A N 1
ATOM 942 C CA . LYS A 1 116 ? -18.840 6.215 7.661 1.00 77.62 116 LYS A CA 1
ATOM 943 C C . LYS A 1 116 ? -18.680 6.520 9.147 1.00 77.62 116 LYS A C 1
ATOM 945 O O . LYS A 1 116 ? -19.647 6.946 9.762 1.00 77.62 116 LYS A O 1
ATOM 950 N N . LEU A 1 117 ? -17.470 6.373 9.689 1.00 74.88 117 LEU A N 1
ATOM 951 C CA . LEU A 1 117 ? -17.157 6.683 11.088 1.00 74.88 117 LEU A CA 1
ATOM 952 C C . LEU A 1 117 ? -17.161 8.193 11.371 1.00 74.88 117 LEU A C 1
ATOM 954 O O . LEU A 1 117 ? -17.348 8.607 12.511 1.00 74.88 117 LEU A O 1
ATOM 958 N N . TYR A 1 118 ? -16.956 9.015 10.337 1.00 66.56 118 TYR A N 1
ATOM 959 C CA . TYR A 1 118 ? -16.741 10.459 10.468 1.00 66.56 118 TYR A CA 1
ATOM 960 C C . TYR A 1 118 ? -17.872 11.322 9.879 1.00 66.56 118 TYR A C 1
ATOM 962 O O . TYR A 1 118 ? -17.692 12.526 9.719 1.00 66.56 118 TYR A O 1
ATOM 970 N N . GLN A 1 119 ? -19.048 10.756 9.566 1.00 59.22 119 GLN A N 1
ATOM 971 C CA . GLN A 1 119 ? -20.149 11.525 8.951 1.00 59.22 119 GLN A CA 1
ATOM 972 C C . GLN A 1 119 ? -20.621 12.693 9.834 1.00 59.22 119 GLN A C 1
ATOM 974 O O . GLN A 1 119 ? -20.888 13.777 9.313 1.00 59.22 119 GLN A O 1
ATOM 979 N N . ASP A 1 120 ? -20.615 12.513 11.158 1.00 53.78 120 ASP A N 1
ATOM 980 C CA . ASP A 1 120 ? -20.953 13.558 12.135 1.00 53.78 120 ASP A CA 1
ATOM 981 C C . ASP A 1 120 ? -19.851 14.624 12.314 1.00 53.78 120 ASP A C 1
ATOM 983 O O . ASP A 1 120 ? -20.117 15.704 12.839 1.00 53.78 120 ASP A O 1
ATOM 987 N N . MET A 1 121 ? -18.619 14.362 11.854 1.00 43.78 121 MET A N 1
ATOM 988 C CA . MET A 1 121 ? -17.518 15.341 11.862 1.00 43.78 121 MET A CA 1
ATOM 989 C C . MET A 1 121 ? -17.545 16.269 10.633 1.00 43.78 121 MET A C 1
ATOM 991 O O . MET A 1 121 ? -16.840 17.278 10.600 1.00 43.78 121 MET A O 1
ATOM 995 N N . GLY A 1 122 ? -18.383 15.956 9.638 1.00 45.28 122 GLY A N 1
ATOM 996 C CA . GLY A 1 122 ? -18.470 16.672 8.368 1.00 45.28 122 GLY A CA 1
ATOM 997 C C . GLY A 1 122 ? -17.376 16.282 7.368 1.00 45.28 122 GLY A C 1
ATOM 998 O O . GLY A 1 122 ? -16.466 15.511 7.658 1.00 45.28 122 GLY A O 1
ATOM 999 N N . THR A 1 123 ? -17.471 16.816 6.147 1.00 44.84 123 THR A N 1
ATOM 1000 C CA . THR A 1 123 ? -16.443 16.589 5.116 1.00 44.84 123 THR A CA 1
ATOM 1001 C C . THR A 1 123 ? -15.200 17.417 5.453 1.00 44.84 123 THR A C 1
ATOM 1003 O O . THR A 1 123 ? -15.334 18.643 5.528 1.00 44.84 123 THR A O 1
ATOM 1006 N N . PRO A 1 124 ? -14.001 16.823 5.601 1.00 46.59 124 PRO A N 1
ATOM 1007 C CA . PRO A 1 124 ? -12.792 17.606 5.805 1.00 46.59 124 PRO A CA 1
ATOM 1008 C C . PRO A 1 124 ? -12.506 18.522 4.612 1.00 46.59 124 PRO A C 1
ATOM 1010 O O . PRO A 1 124 ? -12.730 18.166 3.451 1.00 46.59 124 PRO A O 1
ATOM 1013 N N . SER A 1 125 ? -11.978 19.713 4.884 1.00 47.44 125 SER A N 1
ATOM 1014 C CA . SER A 1 125 ? -11.415 20.567 3.842 1.00 47.44 125 SER A CA 1
ATOM 1015 C C . SER A 1 125 ? -10.097 19.957 3.364 1.00 47.44 125 SER A C 1
ATOM 1017 O O . SER A 1 125 ? -9.103 20.077 4.079 1.00 47.44 125 SER A O 1
ATOM 1019 N N . ARG A 1 126 ? -10.124 19.316 2.182 1.00 45.00 126 ARG A N 1
ATOM 1020 C CA . ARG A 1 126 ? -8.988 18.686 1.470 1.00 45.00 126 ARG A CA 1
ATOM 1021 C C . ARG A 1 126 ? -7.642 19.289 1.883 1.00 45.00 126 ARG A C 1
ATOM 1023 O O . ARG A 1 126 ? -7.375 20.450 1.560 1.00 45.00 126 ARG A O 1
ATOM 1030 N N . GLY A 1 127 ? -6.840 18.518 2.613 1.00 49.75 127 GLY A N 1
ATOM 1031 C CA . GLY A 1 127 ? -5.714 19.047 3.372 1.00 49.75 127 GLY A CA 1
ATOM 1032 C C . GLY A 1 127 ? -4.587 19.603 2.503 1.00 49.75 127 GLY A C 1
ATOM 1033 O O . GLY A 1 127 ? -4.411 19.215 1.345 1.00 49.75 127 GLY A O 1
ATOM 1034 N N . GLU A 1 128 ? -3.757 20.469 3.096 1.00 43.88 128 GLU A N 1
ATOM 1035 C CA . GLU A 1 128 ? -2.505 20.908 2.465 1.00 43.88 128 GLU A CA 1
ATOM 1036 C C . GLU A 1 128 ? -1.611 19.717 2.081 1.00 43.88 128 GLU A C 1
ATOM 1038 O O . GLU A 1 128 ? -0.900 19.789 1.081 1.00 43.88 128 GLU A O 1
ATOM 1043 N N . ASP A 1 129 ? -1.665 18.615 2.838 1.00 46.66 129 ASP A N 1
ATOM 1044 C CA . ASP A 1 129 ? -0.915 17.388 2.557 1.00 46.66 129 ASP A CA 1
ATOM 1045 C C . ASP A 1 129 ? -1.310 16.748 1.220 1.00 46.66 129 ASP A C 1
ATOM 1047 O O . ASP A 1 129 ? -0.425 16.337 0.468 1.00 46.66 129 ASP A O 1
ATOM 1051 N N . THR A 1 130 ? -2.593 16.792 0.835 1.00 50.34 130 THR A N 1
ATOM 1052 C CA . THR A 1 130 ? -3.015 16.354 -0.506 1.00 50.34 130 THR A CA 1
ATOM 1053 C C . THR A 1 130 ? -2.346 17.197 -1.602 1.00 50.34 130 THR A C 1
ATOM 1055 O O . THR A 1 130 ? -1.919 16.659 -2.624 1.00 50.34 130 THR A O 1
ATOM 1058 N N . GLN A 1 131 ? -2.205 18.515 -1.405 1.00 54.00 131 GLN A N 1
ATOM 1059 C CA . GLN A 1 131 ? -1.520 19.378 -2.378 1.00 54.00 131 GLN A CA 1
ATOM 1060 C C . GLN A 1 131 ? -0.001 19.143 -2.377 1.00 54.00 131 GLN A C 1
ATOM 1062 O O . GLN A 1 131 ? 0.583 18.991 -3.450 1.00 54.00 131 GLN A O 1
ATOM 1067 N N . ARG A 1 132 ? 0.629 19.019 -1.197 1.00 52.28 132 ARG A N 1
ATOM 1068 C CA . ARG A 1 132 ? 2.055 18.662 -1.060 1.00 52.28 132 ARG A CA 1
ATOM 1069 C C . ARG A 1 132 ? 2.382 17.375 -1.818 1.00 52.28 132 ARG A C 1
ATOM 1071 O O . ARG A 1 132 ? 3.383 17.323 -2.532 1.00 52.28 132 ARG A O 1
ATOM 1078 N N . ALA A 1 133 ? 1.523 16.366 -1.714 1.00 51.16 133 ALA A N 1
ATOM 1079 C CA . ALA A 1 133 ? 1.725 15.073 -2.353 1.00 51.16 133 ALA A CA 1
ATOM 1080 C C . ALA A 1 133 ? 1.490 15.107 -3.884 1.00 51.16 133 ALA A C 1
ATOM 1082 O O . ALA A 1 133 ? 2.162 14.388 -4.627 1.00 51.16 133 ALA A O 1
ATOM 1083 N N . ILE A 1 134 ? 0.618 15.994 -4.388 1.00 57.34 134 ILE A N 1
ATOM 1084 C CA . ILE A 1 134 ? 0.457 16.289 -5.830 1.00 57.34 134 ILE A CA 1
ATOM 1085 C C . ILE A 1 134 ? 1.683 17.032 -6.397 1.00 57.34 134 ILE A C 1
ATOM 1087 O O . ILE A 1 134 ? 2.161 16.717 -7.495 1.00 57.34 134 ILE A O 1
ATOM 1091 N N . ASP A 1 135 ? 2.229 17.992 -5.651 1.00 56.56 135 ASP A N 1
ATOM 1092 C CA . ASP A 1 135 ? 3.411 18.766 -6.053 1.00 56.56 135 ASP A CA 1
ATOM 1093 C C . ASP A 1 135 ? 4.683 17.891 -6.039 1.00 56.56 135 ASP A C 1
ATOM 1095 O O . ASP A 1 135 ? 5.520 17.961 -6.953 1.00 56.56 135 ASP A O 1
ATOM 1099 N N . ALA A 1 136 ? 4.787 16.985 -5.059 1.00 53.44 136 ALA A N 1
ATOM 1100 C CA . ALA A 1 136 ? 5.798 15.932 -5.015 1.00 53.44 136 ALA A CA 1
ATOM 1101 C C . ALA A 1 136 ? 5.685 14.998 -6.232 1.00 53.44 136 ALA A C 1
ATOM 1103 O O . ALA A 1 136 ? 6.672 14.812 -6.949 1.00 53.44 136 ALA A O 1
ATOM 1104 N N . LEU A 1 137 ? 4.487 14.491 -6.551 1.00 57.34 137 LEU A N 1
ATOM 1105 C CA . LEU A 1 137 ? 4.257 13.639 -7.726 1.00 57.34 137 LEU A CA 1
ATOM 1106 C C . LEU A 1 137 ? 4.686 14.318 -9.036 1.00 57.34 137 LEU A C 1
ATOM 1108 O O . LEU A 1 137 ? 5.388 13.723 -9.855 1.00 57.34 137 LEU A O 1
ATOM 1112 N N . THR A 1 138 ? 4.320 15.591 -9.204 1.00 61.19 138 THR A N 1
ATOM 1113 C CA . THR A 1 138 ? 4.679 16.424 -10.368 1.00 61.19 138 THR A CA 1
ATOM 1114 C C . THR A 1 138 ? 6.201 16.578 -10.520 1.00 61.19 138 THR A C 1
ATOM 1116 O O . THR A 1 138 ? 6.721 16.741 -11.632 1.00 61.19 138 THR A O 1
ATOM 1119 N N . THR A 1 139 ? 6.929 16.499 -9.404 1.00 55.62 139 THR A N 1
ATOM 1120 C CA . THR A 1 139 ? 8.395 16.525 -9.351 1.00 55.62 139 THR A CA 1
ATOM 1121 C C . THR A 1 139 ? 8.997 15.147 -9.652 1.00 55.62 139 THR A C 1
ATOM 1123 O O . THR A 1 139 ? 9.931 15.059 -10.455 1.00 55.62 139 THR A O 1
ATOM 1126 N N . ILE A 1 140 ? 8.431 14.061 -9.104 1.00 58.62 140 ILE A N 1
ATOM 1127 C CA . ILE A 1 140 ? 8.845 12.679 -9.406 1.00 58.62 140 ILE A CA 1
ATOM 1128 C C . ILE A 1 140 ? 8.677 12.374 -10.897 1.00 58.62 140 ILE A C 1
ATOM 1130 O O . ILE A 1 140 ? 9.618 11.886 -11.521 1.00 58.62 140 ILE A O 1
ATOM 1134 N N . GLN A 1 141 ? 7.514 12.682 -11.484 1.00 63.06 141 GLN A N 1
ATOM 1135 C CA . GLN A 1 141 ? 7.122 12.289 -12.847 1.00 63.06 141 GLN A CA 1
ATOM 1136 C C . GLN A 1 141 ? 8.157 12.649 -13.926 1.00 63.06 141 GLN A C 1
ATOM 1138 O O . GLN A 1 141 ? 8.343 11.896 -14.882 1.00 63.06 141 GLN A O 1
ATOM 1143 N N . LYS A 1 142 ? 8.865 13.775 -13.767 1.00 62.50 142 LYS A N 1
ATOM 1144 C CA . LYS A 1 142 ? 9.902 14.251 -14.706 1.00 62.50 142 LYS A CA 1
ATOM 1145 C C . LYS A 1 142 ? 11.238 13.506 -14.586 1.00 62.50 142 LYS A C 1
ATOM 1147 O O . LYS A 1 142 ? 12.040 13.537 -15.523 1.00 62.50 142 LYS A O 1
ATOM 1152 N N . ASN A 1 143 ? 11.478 12.855 -13.449 1.00 63.56 143 ASN A N 1
ATOM 1153 C CA . ASN A 1 143 ? 12.703 12.120 -13.136 1.00 63.56 143 ASN A CA 1
ATOM 1154 C C . ASN A 1 143 ? 12.505 10.601 -13.273 1.00 63.56 143 ASN A C 1
ATOM 1156 O O . ASN A 1 143 ? 13.360 9.929 -13.851 1.00 63.56 143 ASN A O 1
ATOM 1160 N N . SER A 1 144 ? 11.364 10.065 -12.824 1.00 63.75 144 SER A N 1
ATOM 1161 C CA . SER A 1 144 ? 11.050 8.633 -12.906 1.00 63.75 144 SER A CA 1
ATOM 1162 C C . SER A 1 144 ? 10.994 8.138 -14.350 1.00 63.75 144 SER A C 1
ATOM 1164 O O . SER A 1 144 ? 11.604 7.119 -14.652 1.00 63.75 144 SER A O 1
ATOM 1166 N N . ASP A 1 145 ? 10.390 8.894 -15.273 1.00 69.50 145 ASP A N 1
ATOM 1167 C CA . ASP A 1 145 ? 10.335 8.547 -16.704 1.00 69.50 145 ASP A CA 1
ATOM 1168 C C . ASP A 1 145 ? 11.731 8.375 -17.350 1.00 69.50 145 ASP A C 1
ATOM 1170 O O . ASP A 1 145 ? 11.884 7.560 -18.259 1.00 69.50 145 ASP A O 1
ATOM 1174 N N . LYS A 1 146 ? 12.762 9.096 -16.877 1.00 70.88 146 LYS A N 1
ATOM 1175 C CA . LYS A 1 146 ? 14.148 8.935 -17.364 1.00 70.88 146 LYS A CA 1
ATOM 1176 C C . LYS A 1 146 ? 14.799 7.663 -16.830 1.00 70.88 146 LYS A C 1
ATOM 1178 O O . LYS A 1 146 ? 15.484 6.971 -17.574 1.00 70.88 146 LYS A O 1
ATOM 1183 N N . LEU A 1 147 ? 14.592 7.365 -15.550 1.00 69.88 147 LEU A N 1
ATOM 1184 C CA . LEU A 1 147 ? 15.190 6.202 -14.889 1.00 69.88 147 LEU A CA 1
ATOM 1185 C C . LEU A 1 147 ? 14.502 4.900 -15.294 1.00 69.88 147 LEU A C 1
ATOM 1187 O O . LEU A 1 147 ? 15.172 3.891 -15.482 1.00 69.88 147 LEU A O 1
ATOM 1191 N N . LEU A 1 148 ? 13.197 4.947 -15.559 1.00 78.31 148 LEU A N 1
ATOM 1192 C CA . LEU A 1 148 ? 12.427 3.845 -16.135 1.00 78.31 148 LEU A CA 1
ATOM 1193 C C . LEU A 1 148 ? 12.941 3.434 -17.529 1.00 78.31 148 LEU A C 1
ATOM 1195 O O . LEU A 1 148 ? 12.797 2.281 -17.918 1.00 78.31 148 LEU A O 1
ATOM 1199 N N . ALA A 1 149 ? 13.557 4.362 -18.270 1.00 79.38 149 ALA A N 1
ATOM 1200 C CA . ALA A 1 149 ? 14.207 4.093 -19.554 1.00 79.38 149 ALA A CA 1
ATOM 1201 C C . ALA A 1 149 ? 15.666 3.599 -19.426 1.00 79.38 149 ALA A C 1
ATOM 1203 O O . ALA A 1 149 ? 16.251 3.190 -20.426 1.00 79.38 149 ALA A O 1
ATOM 1204 N N . GLN A 1 150 ? 16.258 3.647 -18.226 1.00 80.25 150 GLN A N 1
ATOM 1205 C CA . GLN A 1 150 ? 17.630 3.199 -17.944 1.00 80.25 150 GLN A CA 1
ATOM 1206 C C . GLN A 1 150 ? 17.650 1.843 -17.228 1.00 80.25 150 GLN A C 1
ATOM 1208 O O . GLN A 1 150 ? 18.356 0.936 -17.659 1.00 80.25 150 GLN A O 1
ATOM 1213 N N . ASP A 1 151 ? 16.852 1.696 -16.169 1.00 85.19 151 ASP A N 1
ATOM 1214 C CA . ASP A 1 151 ? 16.634 0.438 -15.453 1.00 85.19 151 ASP A CA 1
ATOM 1215 C C . ASP A 1 151 ? 15.145 0.294 -15.072 1.00 85.19 151 ASP A C 1
ATOM 12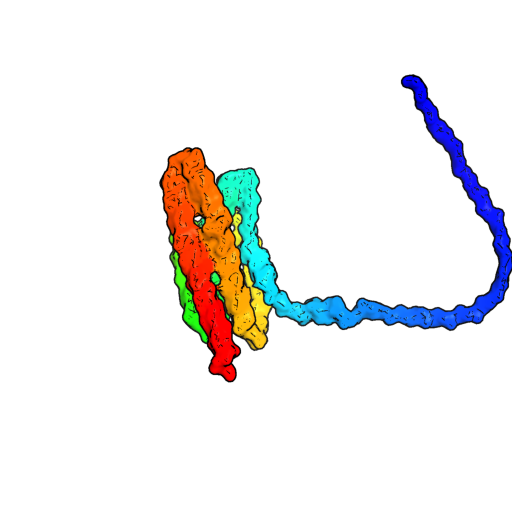17 O O . ASP A 1 151 ? 14.733 0.616 -13.948 1.00 85.19 151 ASP A O 1
ATOM 1221 N N . PRO A 1 152 ? 14.302 -0.194 -16.003 1.00 89.06 152 PRO A N 1
ATOM 1222 C CA . PRO A 1 152 ? 12.887 -0.422 -15.732 1.00 89.06 152 PRO A CA 1
ATOM 1223 C C . PRO A 1 152 ? 12.650 -1.455 -14.625 1.00 89.06 152 PRO A C 1
ATOM 1225 O O . PRO A 1 152 ? 11.625 -1.382 -13.951 1.00 89.06 152 PRO A O 1
ATOM 1228 N N . LYS A 1 153 ? 13.557 -2.421 -14.411 1.00 90.81 153 LYS A N 1
ATOM 1229 C CA . LYS A 1 153 ? 13.365 -3.457 -13.386 1.00 90.81 153 LYS A CA 1
ATOM 1230 C C . LYS A 1 153 ? 13.536 -2.861 -11.990 1.00 90.81 153 LYS A C 1
ATOM 1232 O O . LYS A 1 153 ? 12.653 -3.040 -11.152 1.00 90.81 153 LYS A O 1
ATOM 1237 N N . THR A 1 154 ? 14.624 -2.130 -11.747 1.00 88.56 154 THR A N 1
ATOM 1238 C CA . THR A 1 154 ? 14.914 -1.548 -10.429 1.00 88.56 154 THR A CA 1
ATOM 1239 C C . THR A 1 154 ? 13.855 -0.531 -10.012 1.00 88.56 154 THR A C 1
ATOM 1241 O O . THR A 1 154 ? 13.471 -0.518 -8.845 1.00 88.56 154 THR A O 1
ATOM 1244 N N . VAL A 1 155 ? 13.299 0.267 -10.933 1.00 88.81 155 VAL A N 1
ATOM 1245 C CA . VAL A 1 155 ? 12.202 1.194 -10.585 1.00 88.81 155 VAL A CA 1
ATOM 1246 C C . VAL A 1 155 ? 10.947 0.443 -10.112 1.00 88.81 155 VAL A C 1
ATOM 1248 O O . VAL A 1 155 ? 10.347 0.844 -9.116 1.00 88.81 155 VAL A O 1
ATOM 1251 N N . ILE A 1 156 ? 10.569 -0.670 -10.755 1.00 93.56 156 ILE A N 1
ATOM 1252 C CA . ILE A 1 156 ? 9.390 -1.457 -10.341 1.00 93.56 156 ILE A CA 1
ATOM 1253 C C . ILE A 1 156 ? 9.656 -2.286 -9.080 1.00 93.56 156 ILE A C 1
ATOM 1255 O O . ILE A 1 156 ? 8.776 -2.393 -8.228 1.00 93.56 156 ILE A O 1
ATOM 1259 N N . GLU A 1 157 ? 10.873 -2.802 -8.897 1.00 93.31 157 GLU A N 1
ATOM 1260 C CA . GLU A 1 157 ? 11.286 -3.422 -7.634 1.00 93.31 157 GLU A CA 1
ATOM 1261 C C . GLU A 1 157 ? 11.199 -2.422 -6.466 1.00 93.31 157 GLU A C 1
ATOM 1263 O O . GLU A 1 157 ? 10.667 -2.766 -5.411 1.00 93.31 157 GLU A O 1
ATOM 1268 N N . LYS A 1 158 ? 11.629 -1.168 -6.656 1.00 89.19 158 LYS A N 1
ATOM 1269 C CA . LYS A 1 158 ? 11.510 -0.121 -5.629 1.00 89.19 158 LYS A CA 1
ATOM 1270 C C . LYS A 1 158 ? 10.064 0.306 -5.369 1.00 89.19 158 LYS A C 1
ATOM 1272 O O . LYS A 1 158 ? 9.703 0.471 -4.209 1.00 89.19 158 LYS A O 1
ATOM 1277 N N . ALA A 1 159 ? 9.224 0.422 -6.401 1.00 91.44 159 ALA A N 1
ATOM 1278 C CA . ALA A 1 159 ? 7.795 0.706 -6.229 1.00 91.44 159 ALA A CA 1
ATOM 1279 C C . ALA A 1 159 ? 7.087 -0.387 -5.403 1.00 91.44 159 ALA A C 1
ATOM 1281 O O . ALA A 1 159 ? 6.354 -0.076 -4.470 1.00 91.44 159 ALA A O 1
ATOM 1282 N N . LEU A 1 160 ? 7.374 -1.667 -5.676 1.00 95.75 160 LEU A N 1
ATOM 1283 C CA . LEU A 1 160 ? 6.845 -2.791 -4.892 1.00 95.75 160 LEU A CA 1
ATOM 1284 C C . LEU A 1 160 ? 7.348 -2.795 -3.441 1.00 95.75 160 LEU A C 1
ATOM 1286 O O . LEU A 1 160 ? 6.572 -3.070 -2.532 1.00 95.75 160 LEU A O 1
ATOM 1290 N N . ARG A 1 161 ? 8.625 -2.468 -3.206 1.00 93.62 161 ARG A N 1
ATOM 1291 C CA . ARG A 1 161 ? 9.195 -2.351 -1.850 1.00 93.62 161 ARG A CA 1
ATOM 1292 C C . ARG A 1 161 ? 8.581 -1.204 -1.047 1.00 93.62 161 ARG A C 1
ATOM 1294 O O . ARG A 1 161 ? 8.426 -1.339 0.162 1.00 93.62 161 ARG A O 1
ATOM 1301 N N . VAL A 1 162 ? 8.220 -0.101 -1.705 1.00 87.94 162 VAL A N 1
ATOM 1302 C CA . VAL A 1 162 ? 7.514 1.015 -1.060 1.00 87.94 162 VAL A CA 1
ATOM 1303 C C . VAL A 1 162 ? 6.071 0.655 -0.746 1.00 87.94 162 VAL A C 1
ATOM 1305 O O . VAL A 1 162 ? 5.678 0.868 0.392 1.00 87.94 162 VAL A O 1
ATOM 1308 N N . ALA A 1 163 ? 5.340 0.038 -1.680 1.00 92.50 163 ALA A N 1
ATOM 1309 C CA . ALA A 1 163 ? 3.997 -0.479 -1.415 1.00 92.50 163 ALA A CA 1
ATOM 1310 C C . ALA A 1 163 ? 3.999 -1.414 -0.191 1.00 92.50 163 ALA A C 1
ATOM 1312 O O . ALA A 1 163 ? 3.346 -1.127 0.799 1.00 92.50 163 ALA A O 1
ATOM 1313 N N . ILE A 1 164 ? 4.866 -2.438 -0.174 1.00 94.94 164 ILE A N 1
ATOM 1314 C CA . ILE A 1 164 ? 5.045 -3.329 0.991 1.00 94.94 164 ILE A CA 1
ATOM 1315 C C . ILE A 1 164 ? 5.286 -2.546 2.295 1.00 94.94 164 ILE A C 1
ATOM 1317 O O . ILE A 1 164 ? 4.754 -2.922 3.331 1.00 94.94 164 ILE A O 1
ATOM 1321 N N . ARG A 1 165 ? 6.092 -1.478 2.272 1.00 87.88 165 ARG A N 1
ATOM 1322 C CA . ARG A 1 165 ? 6.421 -0.680 3.467 1.00 87.88 165 ARG A CA 1
ATOM 1323 C C . ARG A 1 165 ? 5.265 0.197 3.960 1.00 87.88 165 ARG A C 1
ATOM 1325 O O . ARG A 1 165 ? 5.222 0.468 5.158 1.00 87.88 165 ARG A O 1
ATOM 1332 N N . VAL A 1 166 ? 4.415 0.675 3.055 1.00 85.69 166 VAL A N 1
ATOM 1333 C CA . VAL A 1 166 ? 3.194 1.430 3.370 1.00 85.69 166 VAL A CA 1
ATOM 1334 C C . VAL A 1 166 ? 2.211 0.470 4.038 1.00 85.69 166 VAL A C 1
ATOM 1336 O O . VAL A 1 166 ? 2.082 0.506 5.257 1.00 85.69 166 VAL A O 1
ATOM 1339 N N . GLU A 1 167 ? 1.763 -0.546 3.302 1.00 93.31 167 GLU A N 1
ATOM 1340 C CA . GLU A 1 167 ? 0.829 -1.585 3.759 1.00 93.31 167 GLU A CA 1
ATOM 1341 C C . GLU A 1 167 ? 1.241 -2.218 5.107 1.00 93.31 167 GLU A C 1
ATOM 1343 O O . GLU A 1 167 ? 0.452 -2.317 6.048 1.00 93.31 167 GLU A O 1
ATOM 1348 N N . GLU A 1 168 ? 2.517 -2.616 5.256 1.00 91.12 168 GLU A N 1
ATOM 1349 C CA . GLU A 1 168 ? 3.026 -3.188 6.511 1.00 91.12 168 GLU A CA 1
ATOM 1350 C C . GLU A 1 168 ? 3.058 -2.206 7.686 1.00 91.12 168 GLU A C 1
ATOM 1352 O O . GLU A 1 168 ? 3.130 -2.650 8.831 1.00 91.12 168 GLU A O 1
ATOM 1357 N N . ARG A 1 169 ? 3.027 -0.896 7.447 1.00 85.19 169 ARG A N 1
ATOM 1358 C CA . ARG A 1 169 ? 2.850 0.114 8.493 1.00 85.19 169 ARG A CA 1
ATOM 1359 C C . ARG A 1 169 ? 1.369 0.268 8.841 1.00 85.19 169 ARG A C 1
ATOM 1361 O O . ARG A 1 169 ? 1.048 0.377 10.025 1.00 85.19 169 ARG A O 1
ATOM 1368 N N . GLU A 1 170 ? 0.471 0.218 7.858 1.00 87.69 170 GLU A N 1
ATOM 1369 C CA . GLU A 1 170 ? -0.967 0.295 8.113 1.00 87.69 170 GLU A CA 1
ATOM 1370 C C . GLU A 1 170 ? -1.492 -0.895 8.943 1.00 87.69 170 GLU A C 1
ATOM 1372 O O . GLU A 1 170 ? -2.051 -0.663 10.021 1.00 87.69 170 GLU A O 1
ATOM 1377 N N . TYR A 1 171 ? -1.266 -2.157 8.535 1.00 93.56 171 TYR A N 1
ATOM 1378 C CA . TYR A 1 171 ? -1.825 -3.318 9.266 1.00 93.56 171 TYR A CA 1
ATOM 1379 C C . TYR A 1 171 ? -1.083 -3.706 10.554 1.00 93.56 171 TYR A C 1
ATOM 1381 O O . TYR A 1 171 ? -1.632 -4.466 11.354 1.00 93.56 171 TYR A O 1
ATOM 1389 N N . LYS A 1 172 ? 0.150 -3.224 10.785 1.00 91.62 172 LYS A N 1
ATOM 1390 C CA . LYS A 1 172 ? 0.946 -3.581 11.984 1.00 91.62 172 LYS A CA 1
ATOM 1391 C C . LYS A 1 172 ? 0.995 -2.504 13.065 1.00 91.62 172 LYS A C 1
ATOM 1393 O O . LYS A 1 172 ? 1.258 -2.849 14.213 1.00 91.62 172 LYS A O 1
ATOM 1398 N N . ASP A 1 173 ? 0.787 -1.237 12.710 1.00 84.44 173 ASP A N 1
ATOM 1399 C CA . ASP A 1 173 ? 1.014 -0.085 13.597 1.00 84.44 173 ASP A CA 1
ATOM 1400 C C . ASP A 1 173 ? -0.201 0.857 13.602 1.00 84.44 173 ASP A C 1
ATOM 1402 O O . ASP A 1 173 ? -0.883 0.978 14.621 1.00 84.44 173 ASP A O 1
ATOM 1406 N N . ILE A 1 174 ? -0.539 1.448 12.448 1.00 84.25 174 ILE A N 1
ATOM 1407 C CA . ILE A 1 174 ? -1.563 2.502 12.350 1.00 84.25 174 ILE A CA 1
ATOM 1408 C C . ILE A 1 174 ? -2.956 1.971 12.712 1.00 84.25 174 ILE A C 1
ATOM 1410 O O . ILE A 1 174 ? -3.503 2.330 13.756 1.00 84.25 174 ILE A O 1
ATOM 1414 N N . TYR A 1 175 ? -3.556 1.124 11.873 1.00 88.00 175 TYR A N 1
ATOM 1415 C CA . TYR A 1 175 ? -4.948 0.714 12.065 1.00 88.00 175 TYR A CA 1
ATOM 1416 C C . TYR A 1 175 ? -5.189 -0.182 13.293 1.00 88.00 175 TYR A C 1
ATOM 1418 O O . TYR A 1 175 ? -6.242 -0.013 13.919 1.00 88.00 175 TYR A O 1
ATOM 1426 N N . PRO A 1 176 ? -4.248 -1.045 13.743 1.00 93.00 176 PRO A N 1
ATOM 1427 C CA . PRO A 1 176 ? -4.350 -1.700 15.047 1.00 93.00 176 PRO A CA 1
ATOM 1428 C C . PRO A 1 176 ? -4.504 -0.713 16.207 1.00 93.00 176 PRO A C 1
ATOM 1430 O O . PRO A 1 176 ? -5.349 -0.934 17.072 1.00 93.00 176 PRO A O 1
ATOM 1433 N N . SER A 1 177 ? -3.766 0.405 16.201 1.00 86.88 177 SER A N 1
ATOM 1434 C CA . SER A 1 177 ? -3.856 1.416 17.260 1.00 86.88 177 SER A CA 1
ATOM 1435 C C . SER A 1 177 ? -5.255 2.042 17.344 1.00 86.88 177 SER A C 1
ATOM 1437 O O . SER A 1 177 ? -5.820 2.127 18.435 1.00 86.88 177 SER A O 1
ATOM 1439 N N . PHE A 1 178 ? -5.869 2.393 16.206 1.00 85.31 178 PHE A N 1
ATOM 1440 C CA . PHE A 1 178 ? -7.233 2.949 16.188 1.00 85.31 178 PHE A CA 1
ATOM 1441 C C . PHE A 1 178 ? -8.315 1.915 16.499 1.00 85.31 178 PHE A C 1
ATOM 1443 O O . PHE A 1 178 ? -9.296 2.251 17.165 1.00 85.31 178 PHE A O 1
ATOM 1450 N N . ARG A 1 179 ? -8.133 0.655 16.083 1.00 93.50 179 ARG A N 1
ATOM 1451 C CA . ARG A 1 179 ? -9.000 -0.457 16.498 1.00 93.50 179 ARG A CA 1
ATOM 1452 C C . ARG A 1 179 ? -8.989 -0.613 18.016 1.00 93.50 179 ARG A C 1
ATOM 1454 O O . ARG A 1 179 ? -10.057 -0.682 18.618 1.00 93.50 179 ARG A O 1
ATOM 1461 N N . ASP A 1 180 ? -7.808 -0.666 18.622 1.00 92.00 180 ASP A N 1
ATOM 1462 C CA . ASP A 1 180 ? -7.665 -0.962 20.047 1.00 92.00 180 ASP A CA 1
ATOM 1463 C C . ASP A 1 180 ? -8.146 0.216 20.909 1.00 92.00 180 ASP A C 1
ATOM 1465 O O . ASP A 1 180 ? -8.911 0.003 21.849 1.00 92.00 180 ASP A O 1
ATOM 1469 N N . GLN A 1 181 ? -7.859 1.462 20.508 1.00 87.56 181 GLN A N 1
ATOM 1470 C CA . GLN A 1 181 ? -8.450 2.660 21.121 1.00 87.56 181 GLN A CA 1
ATOM 1471 C C . GLN A 1 181 ? -9.990 2.654 21.021 1.00 87.56 181 GLN A C 1
ATOM 1473 O O . GLN A 1 181 ? -10.678 2.928 22.003 1.00 87.56 181 GLN A O 1
ATOM 1478 N N . ALA A 1 182 ? -10.558 2.284 19.865 1.00 87.69 182 ALA A N 1
ATOM 1479 C CA . ALA A 1 182 ? -12.010 2.180 19.701 1.00 87.69 182 ALA A CA 1
ATOM 1480 C C . ALA A 1 182 ? -12.631 1.056 20.555 1.00 87.69 182 ALA A C 1
ATOM 1482 O O . ALA A 1 182 ? -13.788 1.169 20.960 1.00 87.69 182 ALA A O 1
ATOM 1483 N N . ILE A 1 183 ? -11.884 -0.009 20.872 1.00 94.31 183 ILE A N 1
ATOM 1484 C CA . ILE A 1 183 ? -12.309 -1.043 21.830 1.00 94.31 183 ILE A CA 1
ATOM 1485 C C . ILE A 1 183 ? -12.298 -0.492 23.264 1.00 94.31 183 ILE A C 1
ATOM 1487 O O . ILE A 1 183 ? -13.268 -0.719 23.989 1.00 94.31 183 ILE A O 1
ATOM 1491 N N . GLU A 1 184 ? -11.262 0.253 23.664 1.00 94.00 184 GLU A N 1
ATOM 1492 C CA . GLU A 1 184 ? -11.182 0.903 24.986 1.00 94.00 184 GLU A CA 1
ATOM 1493 C C . GLU A 1 184 ? -12.296 1.946 25.199 1.00 94.00 184 GLU A C 1
ATOM 1495 O O . GLU A 1 184 ? -12.876 2.025 26.282 1.00 94.00 184 GLU A O 1
ATOM 1500 N N . GLU A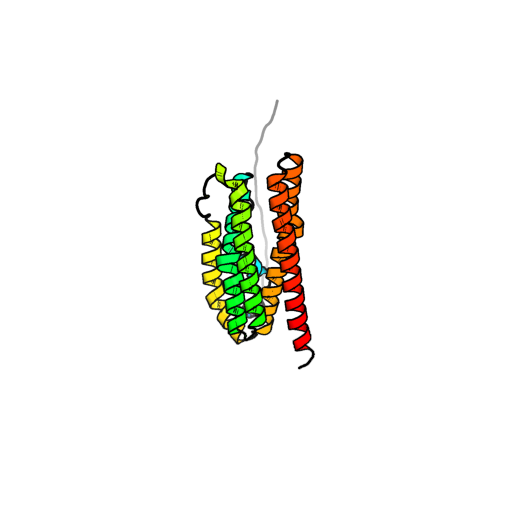 1 185 ? -12.657 2.692 24.151 1.00 90.25 185 GLU A N 1
ATOM 1501 C CA . GLU A 1 185 ? -13.778 3.645 24.141 1.00 90.25 185 GLU A CA 1
ATOM 1502 C C . GLU A 1 185 ? -15.166 2.968 24.053 1.00 90.25 185 GLU A C 1
ATOM 1504 O O . GLU A 1 185 ? -16.193 3.642 24.148 1.00 90.25 185 GLU A O 1
ATOM 1509 N N . GLY A 1 186 ? -15.229 1.642 23.869 1.00 93.44 186 GLY A N 1
ATOM 1510 C CA . GLY A 1 186 ? -16.477 0.882 23.700 1.00 93.44 186 GLY A CA 1
ATOM 1511 C C . GLY A 1 186 ? -17.153 1.047 22.329 1.00 93.44 186 GLY A C 1
ATOM 1512 O O . GLY A 1 186 ? -18.261 0.550 22.115 1.00 93.44 186 GLY A O 1
ATOM 1513 N N . ASN A 1 187 ? -16.498 1.713 21.376 1.00 91.81 187 ASN A N 1
ATOM 1514 C CA . ASN A 1 187 ? -16.975 1.922 20.012 1.00 91.81 187 ASN A CA 1
ATOM 1515 C C . ASN A 1 187 ? -16.693 0.692 19.127 1.00 91.81 187 ASN A C 1
ATOM 1517 O O . ASN A 1 187 ? -15.849 0.692 18.226 1.00 91.81 187 ASN A O 1
ATOM 1521 N N . HIS A 1 188 ? -17.431 -0.387 19.393 1.00 93.69 188 HIS A N 1
ATOM 1522 C CA . HIS A 1 188 ? -17.277 -1.661 18.690 1.00 93.69 188 HIS A CA 1
ATOM 1523 C C . HIS A 1 188 ? -17.578 -1.589 17.180 1.00 93.69 188 HIS A C 1
ATOM 1525 O O . HIS A 1 188 ? -17.064 -2.417 16.431 1.00 93.69 188 HIS A O 1
ATOM 1531 N N . GLU A 1 189 ? -18.364 -0.611 16.710 1.00 90.88 189 GLU A N 1
ATOM 1532 C CA . GLU A 1 189 ? -18.609 -0.412 15.273 1.00 90.88 189 GLU A CA 1
ATOM 1533 C C . GLU A 1 189 ? -17.378 0.179 14.570 1.00 90.88 189 GLU A C 1
ATOM 1535 O O . GLU A 1 189 ? -16.944 -0.359 13.549 1.00 90.88 189 GLU A O 1
ATOM 1540 N N . ALA A 1 190 ? -16.743 1.204 15.152 1.00 88.81 190 ALA A N 1
ATOM 1541 C CA . ALA A 1 190 ? -15.475 1.725 14.640 1.00 88.81 190 ALA A CA 1
ATOM 1542 C C . ALA A 1 190 ? -14.363 0.668 14.688 1.00 88.81 190 ALA A C 1
ATOM 1544 O O . ALA A 1 190 ? -13.666 0.475 13.694 1.00 88.81 190 ALA A O 1
ATOM 1545 N N . ALA A 1 191 ? -14.249 -0.084 15.788 1.00 93.19 191 ALA A N 1
ATOM 1546 C CA . ALA A 1 191 ? -13.287 -1.181 15.899 1.00 93.19 191 ALA A CA 1
ATOM 1547 C C . ALA A 1 191 ? -13.478 -2.254 14.806 1.00 93.19 191 ALA A C 1
ATOM 1549 O O . ALA A 1 191 ? -12.500 -2.718 14.220 1.00 93.19 191 ALA A O 1
ATOM 1550 N N . ALA A 1 192 ? -14.726 -2.615 14.481 1.00 95.75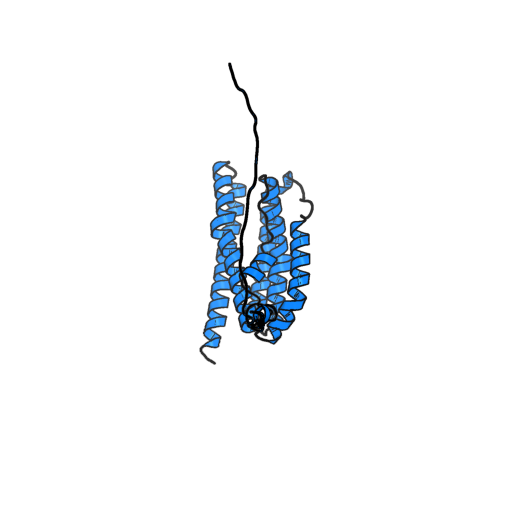 192 ALA A N 1
ATOM 1551 C CA . ALA A 1 192 ? -15.026 -3.558 13.403 1.00 95.75 192 ALA A CA 1
ATOM 1552 C C . ALA A 1 192 ? -14.690 -3.001 12.006 1.00 95.75 192 ALA A C 1
ATOM 1554 O O . ALA A 1 192 ? -14.280 -3.762 11.127 1.00 95.75 192 ALA A O 1
ATOM 1555 N N . VAL A 1 193 ? -14.823 -1.686 11.793 1.00 92.81 193 VAL A N 1
ATOM 1556 C CA . VAL A 1 193 ? -14.381 -1.030 10.551 1.00 92.81 193 VAL A CA 1
ATOM 1557 C C . VAL A 1 193 ? -12.856 -0.995 10.453 1.00 92.81 193 VAL A C 1
ATOM 1559 O O . VAL A 1 193 ? -12.338 -1.397 9.417 1.00 92.81 193 VAL A O 1
ATOM 1562 N N . TYR A 1 194 ? -12.130 -0.610 11.508 1.00 92.75 194 TYR A N 1
ATOM 1563 C CA . TYR A 1 194 ? -10.662 -0.629 11.487 1.00 92.75 194 TYR A CA 1
ATOM 1564 C C . TYR A 1 194 ? -10.110 -2.048 11.289 1.00 92.75 194 TYR A C 1
ATOM 1566 O O . TYR A 1 194 ? -9.214 -2.230 10.472 1.00 92.75 194 TYR A O 1
ATOM 1574 N N . GLN A 1 195 ? -10.677 -3.075 11.941 1.00 97.56 195 GLN A N 1
ATOM 1575 C CA . GLN A 1 195 ? -10.251 -4.465 11.712 1.00 97.56 195 GLN A CA 1
ATOM 1576 C C . GLN A 1 195 ? -10.435 -4.896 10.252 1.00 97.56 195 GLN A C 1
ATOM 1578 O O . GLN A 1 195 ? -9.550 -5.525 9.685 1.00 97.56 195 GLN A O 1
ATOM 1583 N N . ARG A 1 196 ? -11.541 -4.501 9.615 1.00 97.00 196 ARG A N 1
ATOM 1584 C CA . ARG A 1 196 ? -11.793 -4.793 8.199 1.00 97.00 196 ARG A CA 1
ATOM 1585 C C . ARG A 1 196 ? -10.768 -4.138 7.258 1.00 97.00 196 ARG A C 1
ATOM 1587 O O . ARG A 1 196 ? -10.524 -4.678 6.185 1.00 97.00 196 ARG A O 1
ATOM 1594 N N . VAL A 1 197 ? -10.217 -2.985 7.637 1.00 94.50 197 VAL A N 1
ATOM 1595 C CA . VAL A 1 197 ? -9.143 -2.311 6.892 1.00 94.50 197 VAL A CA 1
ATOM 1596 C C . VAL A 1 197 ? -7.819 -3.063 7.103 1.00 94.50 197 VAL A C 1
ATOM 1598 O O . VAL A 1 197 ? -7.225 -3.495 6.125 1.00 94.50 197 VAL A O 1
ATOM 1601 N N . ILE A 1 198 ? -7.446 -3.383 8.355 1.00 96.88 198 ILE A N 1
ATOM 1602 C CA . ILE A 1 198 ? -6.277 -4.235 8.704 1.00 96.88 198 ILE A CA 1
ATOM 1603 C C . ILE A 1 198 ? -6.254 -5.544 7.891 1.00 96.88 198 ILE A C 1
ATOM 1605 O O . ILE A 1 198 ? -5.212 -5.915 7.352 1.00 96.88 198 ILE A O 1
ATOM 1609 N N . ASP A 1 199 ? -7.401 -6.229 7.795 1.00 98.31 199 ASP A N 1
ATOM 1610 C CA . ASP A 1 199 ? -7.553 -7.486 7.047 1.00 98.31 199 ASP A CA 1
ATOM 1611 C C . ASP A 1 199 ? -7.281 -7.322 5.533 1.00 98.31 199 ASP A C 1
ATOM 1613 O O . ASP A 1 199 ? -6.923 -8.294 4.861 1.00 98.31 199 ASP A O 1
ATOM 1617 N N . SER A 1 200 ? -7.464 -6.112 4.988 1.00 97.75 200 SER A N 1
ATOM 1618 C CA . SER A 1 200 ? -7.210 -5.790 3.580 1.00 97.75 200 SER A CA 1
ATOM 1619 C C . SER A 1 200 ? -5.740 -5.449 3.338 1.00 97.75 200 SER A C 1
ATOM 1621 O O . SER A 1 200 ? -5.135 -6.056 2.454 1.00 97.75 200 SER A O 1
ATOM 1623 N N . GLU A 1 201 ? -5.121 -4.610 4.176 1.00 96.81 201 GLU A N 1
ATOM 1624 C CA . GLU A 1 201 ? -3.733 -4.162 3.938 1.00 96.81 201 GLU A CA 1
ATOM 1625 C C . GLU A 1 201 ? -2.740 -5.316 4.149 1.00 96.81 201 GLU A C 1
ATOM 1627 O O . GLU A 1 201 ? -1.742 -5.458 3.434 1.00 96.81 201 GLU A O 1
ATOM 1632 N N . GLU A 1 202 ? -3.036 -6.238 5.081 1.00 98.38 202 GLU A N 1
ATOM 1633 C CA . GLU A 1 202 ? -2.266 -7.484 5.180 1.00 98.38 202 GLU A CA 1
ATOM 1634 C C . GLU A 1 202 ? -2.356 -8.273 3.865 1.00 98.38 202 GLU A C 1
ATOM 1636 O O . GLU A 1 202 ? -1.350 -8.769 3.342 1.00 98.38 202 GLU A O 1
ATOM 1641 N N . GLN A 1 203 ? -3.552 -8.356 3.283 1.00 98.56 203 GLN A N 1
ATOM 1642 C CA . GLN A 1 203 ? -3.768 -9.068 2.035 1.00 98.56 203 GLN A CA 1
ATOM 1643 C C . GLN A 1 203 ? -3.098 -8.361 0.836 1.00 98.56 203 GLN A C 1
ATOM 1645 O O . GLN A 1 203 ? -2.558 -9.052 -0.038 1.00 98.56 203 GLN A O 1
ATOM 1650 N N . HIS A 1 204 ? -3.054 -7.029 0.810 1.00 98.12 204 HIS A N 1
ATOM 1651 C CA . HIS A 1 204 ? -2.350 -6.227 -0.193 1.00 98.12 204 HIS A CA 1
ATOM 1652 C C . HIS A 1 204 ? -0.831 -6.426 -0.103 1.00 98.12 204 HIS A C 1
ATOM 1654 O O . HIS A 1 204 ? -0.190 -6.799 -1.096 1.00 98.12 204 HIS A O 1
ATOM 1660 N N . ALA A 1 205 ? -0.256 -6.306 1.100 1.00 97.81 205 ALA A N 1
ATOM 1661 C CA . ALA A 1 205 ? 1.155 -6.588 1.359 1.00 97.81 205 ALA A CA 1
ATOM 1662 C C . ALA A 1 205 ? 1.547 -8.001 0.901 1.00 97.81 205 ALA A C 1
ATOM 1664 O O . ALA A 1 205 ? 2.575 -8.176 0.239 1.00 97.81 205 ALA A O 1
ATOM 1665 N N . GLN A 1 206 ? 0.719 -9.015 1.187 1.00 98.56 206 GLN A N 1
ATOM 1666 C CA . GLN A 1 206 ? 0.932 -10.387 0.709 1.00 98.56 206 GLN A CA 1
ATOM 1667 C C . GLN A 1 206 ? 0.997 -10.465 -0.831 1.00 98.56 206 GLN A C 1
ATOM 1669 O O . GLN A 1 206 ? 1.860 -11.168 -1.374 1.00 98.56 206 GLN A O 1
ATOM 1674 N N . TRP A 1 207 ? 0.139 -9.736 -1.560 1.00 98.69 207 TRP A N 1
ATOM 1675 C CA . TRP A 1 207 ? 0.189 -9.689 -3.027 1.00 98.69 207 TRP A CA 1
ATOM 1676 C C . TRP A 1 207 ? 1.442 -8.977 -3.549 1.00 98.69 207 TRP A C 1
ATOM 1678 O O . TRP A 1 207 ? 2.062 -9.468 -4.499 1.00 98.69 207 TRP A O 1
ATOM 1688 N N . PHE A 1 208 ? 1.865 -7.870 -2.933 1.00 98.50 208 PHE A N 1
ATOM 1689 C CA . PHE A 1 208 ? 3.086 -7.168 -3.342 1.00 98.50 208 PHE A CA 1
ATOM 1690 C C . PHE A 1 208 ? 4.361 -7.957 -3.025 1.00 98.50 208 PHE A C 1
ATOM 1692 O O . PHE A 1 208 ? 5.246 -8.031 -3.881 1.00 98.50 208 PHE A O 1
ATOM 1699 N N . HIS A 1 209 ? 4.433 -8.639 -1.876 1.00 98.44 209 HIS A N 1
ATOM 1700 C CA . HIS A 1 209 ? 5.501 -9.600 -1.562 1.00 98.44 209 HIS A CA 1
ATOM 1701 C C . HIS A 1 209 ? 5.591 -10.705 -2.621 1.00 98.44 209 HIS A C 1
ATOM 1703 O O . HIS A 1 209 ? 6.680 -11.018 -3.113 1.00 98.44 209 HIS A O 1
ATOM 1709 N N . ALA A 1 210 ? 4.451 -11.270 -3.032 1.00 98.25 210 ALA A N 1
ATOM 1710 C CA . ALA A 1 210 ? 4.404 -12.271 -4.095 1.00 98.25 210 ALA A CA 1
ATOM 1711 C C . ALA A 1 210 ? 4.851 -11.698 -5.456 1.00 98.25 210 ALA A C 1
ATOM 1713 O O . ALA A 1 210 ? 5.622 -12.342 -6.173 1.00 98.25 210 ALA A O 1
ATOM 1714 N N . ALA A 1 211 ? 4.423 -10.482 -5.808 1.00 97.94 211 ALA A N 1
ATOM 1715 C CA . ALA A 1 211 ? 4.830 -9.805 -7.040 1.00 97.94 211 ALA A CA 1
ATOM 1716 C C . ALA A 1 211 ? 6.340 -9.504 -7.072 1.00 97.94 211 ALA A C 1
ATOM 1718 O O . ALA A 1 211 ? 6.995 -9.792 -8.076 1.00 97.94 211 ALA A O 1
ATOM 1719 N N . LEU A 1 212 ? 6.906 -9.006 -5.967 1.00 97.25 212 LEU A N 1
ATOM 1720 C CA . LEU A 1 212 ? 8.335 -8.715 -5.818 1.00 97.25 212 LEU A CA 1
ATOM 1721 C C . LEU A 1 212 ? 9.181 -9.988 -5.934 1.00 97.25 212 LEU A C 1
ATOM 1723 O O . LEU A 1 212 ? 10.127 -10.033 -6.722 1.00 97.25 212 LEU A O 1
ATOM 1727 N N . LYS A 1 213 ? 8.791 -11.053 -5.226 1.00 97.12 213 LYS A N 1
ATOM 1728 C CA . LYS A 1 213 ? 9.447 -12.366 -5.303 1.00 97.12 213 LYS A CA 1
ATOM 1729 C C . LYS A 1 213 ? 9.454 -12.921 -6.731 1.00 97.12 213 LYS A C 1
ATOM 1731 O O . LYS A 1 213 ? 10.478 -13.427 -7.186 1.00 97.12 213 LYS A O 1
ATOM 1736 N N . ASN A 1 214 ? 8.341 -12.792 -7.456 1.00 95.69 214 ASN A N 1
ATOM 1737 C CA . ASN A 1 214 ? 8.239 -13.226 -8.851 1.00 95.69 214 ASN A CA 1
ATOM 1738 C C . ASN A 1 214 ? 9.106 -12.367 -9.794 1.00 95.69 214 ASN A C 1
ATOM 1740 O O . ASN A 1 214 ? 9.780 -12.910 -10.669 1.00 95.69 214 ASN A O 1
ATOM 1744 N N . LEU A 1 215 ? 9.138 -11.042 -9.602 1.00 94.06 215 LEU A N 1
ATOM 1745 C 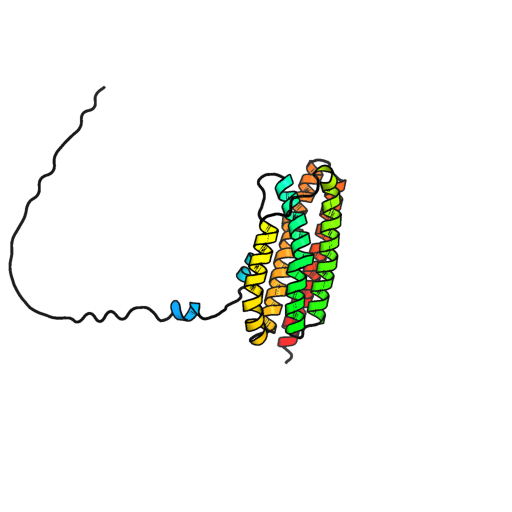CA . LEU A 1 215 ? 9.991 -10.115 -10.363 1.00 94.06 215 LEU A CA 1
ATOM 1746 C C . LEU A 1 215 ? 11.488 -10.413 -10.171 1.00 94.06 215 LEU A C 1
ATOM 1748 O O . LEU A 1 215 ? 12.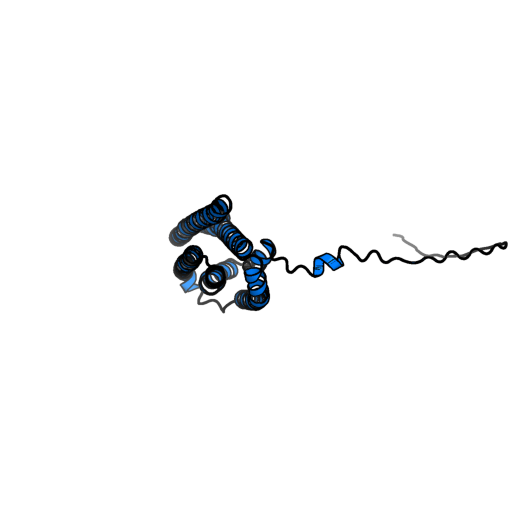267 -10.338 -11.123 1.00 94.06 215 LEU A O 1
ATOM 1752 N N . GLN A 1 216 ? 11.889 -10.775 -8.953 1.00 92.06 216 GLN A N 1
ATOM 1753 C CA . GLN A 1 216 ? 13.262 -11.161 -8.633 1.00 92.06 216 GLN A CA 1
ATOM 1754 C C . GLN A 1 216 ? 13.619 -12.538 -9.209 1.00 92.06 216 GLN A C 1
ATOM 1756 O O . GLN A 1 216 ? 14.648 -12.659 -9.870 1.00 92.06 216 GLN A O 1
ATOM 1761 N N . ALA A 1 217 ? 12.766 -13.552 -9.025 1.00 89.50 217 ALA A N 1
ATOM 1762 C CA . ALA A 1 217 ? 13.017 -14.916 -9.501 1.00 89.50 217 ALA A CA 1
ATOM 1763 C C . ALA A 1 217 ? 13.182 -14.995 -11.031 1.00 89.50 217 ALA A C 1
ATOM 1765 O O . ALA A 1 217 ? 14.100 -15.653 -11.520 1.00 89.50 217 ALA A O 1
ATOM 1766 N N . ASN A 1 218 ? 12.354 -14.264 -11.786 1.00 77.44 218 ASN A N 1
ATOM 1767 C CA . ASN A 1 218 ? 12.437 -14.212 -13.250 1.00 77.44 218 ASN A CA 1
ATOM 1768 C C . ASN A 1 218 ? 13.758 -13.613 -13.775 1.00 77.44 218 ASN A C 1
ATOM 1770 O O . ASN A 1 218 ? 14.097 -13.835 -14.932 1.00 77.44 218 ASN A O 1
ATOM 1774 N N . ALA A 1 219 ? 14.513 -12.883 -12.945 1.00 63.97 219 ALA A N 1
ATOM 1775 C CA . ALA A 1 219 ? 15.814 -12.309 -13.300 1.00 63.97 219 ALA A CA 1
ATOM 1776 C C . ALA A 1 219 ? 17.016 -13.214 -12.951 1.00 63.97 219 ALA A C 1
ATOM 1778 O O . ALA A 1 219 ? 18.155 -12.803 -13.146 1.00 63.97 219 ALA A O 1
ATOM 1779 N N . VAL A 1 220 ? 16.777 -14.420 -12.419 1.00 56.78 220 VAL A N 1
ATOM 1780 C CA . VAL A 1 220 ? 17.808 -15.451 -12.155 1.00 56.78 220 VAL A CA 1
ATOM 1781 C C . VAL A 1 220 ? 17.744 -16.584 -13.198 1.00 56.78 220 VAL A C 1
ATOM 1783 O O . VAL A 1 220 ? 18.612 -17.451 -13.240 1.00 56.78 220 VAL A O 1
ATOM 1786 N N . ALA A 1 221 ? 16.716 -16.580 -14.053 1.00 50.34 221 ALA A N 1
ATOM 1787 C CA . ALA A 1 221 ? 16.431 -17.609 -15.056 1.00 50.34 221 ALA A CA 1
ATOM 1788 C C . ALA A 1 221 ? 16.633 -17.130 -16.513 1.00 50.34 221 ALA A C 1
ATOM 1790 O O . ALA A 1 221 ? 16.107 -17.758 -17.434 1.00 50.34 221 ALA A O 1
ATOM 1791 N N . ALA A 1 222 ? 17.352 -16.019 -16.707 1.00 42.28 222 ALA A N 1
ATOM 1792 C CA . ALA A 1 222 ? 17.608 -15.353 -17.988 1.00 42.28 222 ALA A CA 1
ATOM 1793 C C . ALA A 1 222 ? 19.096 -14.994 -18.130 1.00 42.28 222 ALA A C 1
ATOM 1795 O O . ALA A 1 222 ? 19.594 -15.085 -19.272 1.00 42.28 222 ALA A O 1
#

pLDDT: mean 70.03, std 23.81, range [28.64, 98.69]

Sequence (222 aa):
MEGLCHERVVRGFYFKTNLYFIVFEVSIIPESSEKEKNMNRCEITEDTIYQCFAAASSGKTQGETATSFVDVEEYENQVMYPEFSRWARKAGYPKIAELFLKVAGEEKLHAVWLRKLYQDMGTPSRGEDTQRAIDALTTIQKNSDKLLAQDPKTVIEKALRVAIRVEEREYKDIYPSFRDQAIEEGNHEAAAVYQRVIDSEEQHAQWFHAALKNLQANAVAA

Radius of gyration: 28.46 Å; chains: 1; bounding box: 87×64×71 Å

Secondary structure (DSSP, 8-state):
--------------------------------SSHHHHTTS----HHHHHHHH------SSHHHHHHHHHHHHHHIIIIIHHHHHHHHHHTT-HHHHHHHHHHHHHHHHHHHHHHHHTGGG------HHHHHHHHHHHHHHHHHHHHHTT-HHHHHHHHHHHHHHHHHHIIIIIHHHHHHHHHHTT-HHHHHHHHHHHHHHHHHHHHHHHHHHHHHHTTS--

Foldseek 3Di:
DDDDDDDDDDDDDDDDDDDDDDDDDPPPPDPPDDPVVVVPDLDDDLVLLLVLLVLQDDDPDPLVNLLSLLLSLCCQLVPLLCVLLVLCVLLPNNVLSVLSNVLSVVSVVLSVLSCVVCVVVPDDDNDVSSVSSVVSSVVVVVSSVVVCVVDSLVSNLSSLVSLLVVLCCLLPPNLVVQLVVCVVVVVNSSNVSSVVVSVSSVVSSVVSVVVSVVSVVVVVVD